Protein AF-0000000080270874 (afdb_homodimer)

Solvent-accessible surface area (backbone atoms only — not comparable to full-atom values): 20836 Å² total; per-residue (Å²): 108,67,65,56,52,33,55,52,47,51,53,42,29,37,74,48,31,90,72,55,48,65,65,56,50,17,60,76,68,73,52,51,58,67,61,55,49,72,77,32,90,46,71,65,50,49,53,52,51,31,54,49,48,54,52,49,52,51,53,49,53,49,47,53,49,72,67,40,82,88,51,52,72,68,54,33,52,53,51,54,59,63,65,62,76,72,88,61,48,56,43,42,44,34,65,38,36,67,53,35,52,72,76,31,52,70,59,38,49,52,52,52,52,44,56,75,50,69,51,53,67,58,50,51,51,50,51,52,32,31,76,70,66,75,30,66,86,67,54,64,69,51,49,50,45,33,52,42,40,35,50,54,47,58,53,30,40,73,51,37,72,70,66,78,50,52,45,63,60,48,50,46,42,48,36,48,50,52,47,47,27,45,49,81,72,76,80,122,109,67,65,57,52,32,55,52,47,51,54,42,28,37,74,47,31,90,71,55,49,66,64,56,51,17,60,76,68,71,53,50,55,66,62,54,49,73,78,33,93,45,72,66,50,50,53,50,51,32,52,49,49,54,52,48,52,52,52,50,54,49,49,52,49,70,66,40,82,88,51,52,72,67,54,33,52,53,50,55,59,64,64,63,76,73,88,60,49,57,43,42,45,34,66,37,35,65,54,36,51,72,76,30,52,72,59,38,50,52,52,52,52,45,56,76,49,68,52,53,68,58,50,51,52,48,51,51,31,31,74,71,66,75,29,65,87,68,54,64,69,50,50,49,46,33,53,41,41,35,50,55,47,60,55,31,40,72,50,36,72,69,66,79,50,52,44,63,60,49,52,46,42,49,37,48,50,52,46,47,27,44,49,80,72,74,80,122

InterPro domains:
  IPR001647 DNA-binding HTH domain, TetR-type [PF00440] (9-48)
  IPR001647 DNA-binding HTH domain, TetR-type [PR00455] (5-18)
  IPR001647 DNA-binding HTH domain, TetR-type [PR00455] (25-48)
  IPR001647 DNA-binding HTH domain, TetR-type [PS50977] (1-58)
  IPR009057 Homedomain-like superfamily [SSF46689] (5-65)
  IPR036271 Tetracyclin repressor-like, C-terminal domain superfamily [SSF48498] (77-184)

Structure (mmCIF, N/CA/C/O backbone):
data_AF-0000000080270874-model_v1
#
loop_
_entity.id
_entity.type
_entity.pdbx_description
1 polymer 'HTH tetR-type domain-containing protein'
#
loop_
_atom_site.group_PDB
_atom_site.id
_atom_site.type_symbol
_atom_site.label_atom_id
_atom_site.label_alt_id
_atom_site.label_comp_id
_atom_site.label_asym_id
_atom_site.label_entity_id
_atom_site.label_seq_id
_atom_site.pdbx_PDB_ins_code
_atom_site.Cartn_x
_atom_site.Cartn_y
_atom_site.Cartn_z
_atom_site.occupancy
_atom_site.B_iso_or_equiv
_atom_site.auth_seq_id
_atom_site.auth_comp_id
_atom_site.auth_asym_id
_atom_site.auth_atom_id
_atom_site.pdbx_PDB_model_num
ATOM 1 N N . MET A 1 1 ? 0.592 36.156 15.758 1 81.44 1 MET A N 1
ATOM 2 C CA . MET A 1 1 ? 1.738 36.438 14.891 1 81.44 1 MET A CA 1
ATOM 3 C C . MET A 1 1 ? 2.426 35.125 14.484 1 81.44 1 MET A C 1
ATOM 5 O O . MET A 1 1 ? 2.609 34.875 13.289 1 81.44 1 MET A O 1
ATOM 9 N N . GLU A 1 2 ? 2.6 34.156 15.367 1 90.38 2 GLU A N 1
ATOM 10 C CA . GLU A 1 2 ? 3.342 32.938 15.047 1 90.38 2 GLU A CA 1
ATOM 11 C C . GLU A 1 2 ? 2.604 32.094 14.008 1 90.38 2 GLU A C 1
ATOM 13 O O . GLU A 1 2 ? 3.209 31.609 13.047 1 90.38 2 GLU A O 1
ATOM 18 N N . LYS A 1 3 ? 1.351 32.031 14.195 1 92.19 3 LYS A N 1
ATOM 19 C CA . LYS A 1 3 ? 0.57 31.234 13.25 1 92.19 3 LYS A CA 1
ATOM 20 C C . LYS A 1 3 ? 0.624 31.844 11.852 1 92.19 3 LYS A C 1
ATOM 22 O O . LYS A 1 3 ? 0.713 31.125 10.859 1 92.19 3 LYS A O 1
ATOM 27 N N . ASP A 1 4 ? 0.594 33.125 11.852 1 93.38 4 ASP A N 1
ATOM 28 C CA . ASP A 1 4 ? 0.704 33.812 10.562 1 93.38 4 ASP A CA 1
ATOM 29 C C . ASP A 1 4 ? 2.055 33.531 9.906 1 93.38 4 ASP A C 1
ATOM 31 O O . ASP A 1 4 ? 2.137 33.375 8.688 1 93.38 4 ASP A O 1
ATOM 35 N N . ILE A 1 5 ? 3.084 33.562 10.742 1 95.31 5 ILE A N 1
ATOM 36 C CA . ILE A 1 5 ? 4.422 33.25 10.242 1 95.31 5 ILE A CA 1
ATOM 37 C C . ILE A 1 5 ? 4.461 31.844 9.664 1 95.31 5 ILE A C 1
ATOM 39 O O . ILE A 1 5 ? 5 31.641 8.57 1 95.31 5 ILE A O 1
ATOM 43 N N . TYR A 1 6 ? 3.82 30.922 10.352 1 92.69 6 TYR A N 1
ATOM 44 C CA . TYR A 1 6 ? 3.789 29.547 9.875 1 92.69 6 TYR A CA 1
ATOM 45 C C . TYR A 1 6 ? 3.062 29.438 8.539 1 92.69 6 TYR A C 1
ATOM 47 O O . TYR A 1 6 ? 3.557 28.812 7.602 1 92.69 6 TYR A O 1
ATOM 55 N N . LEU A 1 7 ? 1.942 30.109 8.414 1 91.25 7 LEU A N 1
ATOM 56 C CA . LEU A 1 7 ? 1.119 30.016 7.211 1 91.25 7 LEU A CA 1
ATOM 57 C C . LEU A 1 7 ? 1.83 30.641 6.012 1 91.25 7 LEU A C 1
ATOM 59 O O . LEU A 1 7 ? 1.8 30.078 4.91 1 91.25 7 LEU A O 1
ATOM 63 N N . LYS A 1 8 ? 2.471 31.719 6.258 1 93.5 8 LYS A N 1
ATOM 64 C CA . LYS A 1 8 ? 3.203 32.375 5.172 1 93.5 8 LYS A CA 1
ATOM 65 C C . LYS A 1 8 ? 4.457 31.578 4.812 1 93.5 8 LYS A C 1
ATOM 67 O O . LYS A 1 8 ? 4.863 31.531 3.646 1 93.5 8 LYS A O 1
ATOM 72 N N . THR A 1 9 ? 5.098 30.984 5.828 1 92 9 THR A N 1
ATOM 73 C CA . THR A 1 9 ? 6.242 30.125 5.57 1 92 9 THR A CA 1
ATOM 74 C C . THR A 1 9 ? 5.836 28.938 4.684 1 92 9 THR A C 1
ATOM 76 O O . THR A 1 9 ? 6.539 28.609 3.729 1 92 9 THR A O 1
ATOM 79 N N . LEU A 1 10 ? 4.699 28.344 5 1 88.69 10 LEU A N 1
ATOM 80 C CA . LEU A 1 10 ? 4.195 27.234 4.195 1 88.69 10 LEU A CA 1
ATOM 81 C C . LEU A 1 10 ? 3.973 27.672 2.75 1 88.69 10 LEU A C 1
ATOM 83 O O . LEU A 1 10 ? 4.324 26.938 1.819 1 88.69 10 LEU A O 1
ATOM 87 N N . LYS A 1 11 ? 3.4 28.797 2.574 1 89 11 LYS A N 1
ATOM 88 C CA . LYS A 1 11 ? 3.15 29.344 1.241 1 89 11 LYS A CA 1
ATOM 89 C C . LYS A 1 11 ? 4.453 29.516 0.466 1 89 11 LYS A C 1
ATOM 91 O O . LYS A 1 11 ? 4.547 29.109 -0.697 1 89 11 LYS A O 1
ATOM 96 N N . LEU A 1 12 ? 5.441 30.094 1.111 1 90.25 12 LEU A N 1
ATOM 97 C CA . LEU A 1 12 ? 6.73 30.328 0.469 1 90.25 12 LEU A CA 1
ATOM 98 C C . LEU A 1 12 ? 7.445 29.016 0.181 1 90.25 12 LEU A C 1
ATOM 100 O O . LEU A 1 12 ? 8.039 28.844 -0.887 1 90.25 12 LEU A O 1
ATOM 104 N N . PHE A 1 13 ? 7.336 28.141 1.135 1 87.31 13 PHE A N 1
ATOM 105 C CA . PHE A 1 13 ? 7.969 26.844 0.954 1 87.31 13 PHE A CA 1
ATOM 106 C C . PHE A 1 13 ? 7.328 26.078 -0.204 1 87.31 13 PHE A C 1
ATOM 108 O O . PHE A 1 13 ? 8.023 25.422 -0.975 1 87.31 13 PHE A O 1
ATOM 115 N N . ALA A 1 14 ? 6.074 26.188 -0.322 1 83.25 14 ALA A N 1
ATOM 116 C CA . ALA A 1 14 ? 5.355 25.547 -1.422 1 83.25 14 ALA A CA 1
ATOM 117 C C . ALA A 1 14 ? 5.805 26.109 -2.77 1 83.25 14 ALA A C 1
ATOM 119 O O . ALA A 1 14 ? 5.891 25.375 -3.756 1 83.25 14 ALA A O 1
ATOM 120 N N . SER A 1 15 ? 6.148 27.328 -2.771 1 85.56 15 SER A N 1
ATOM 121 C CA . SER A 1 15 ? 6.469 28 -4.027 1 85.56 15 SER A CA 1
ATOM 122 C C . SER A 1 15 ? 7.957 27.906 -4.344 1 85.56 15 SER A C 1
ATOM 124 O O . SER A 1 15 ? 8.344 27.703 -5.496 1 85.56 15 SER A O 1
ATOM 126 N N . LYS A 1 16 ? 8.773 28 -3.229 1 86.56 16 LYS A N 1
ATOM 127 C CA . LYS A 1 16 ? 10.203 28.172 -3.484 1 86.56 16 LYS A CA 1
ATOM 128 C C . LYS A 1 16 ? 11.016 27.062 -2.814 1 86.56 16 LYS A C 1
ATOM 130 O O . LYS A 1 16 ? 12.234 27.016 -2.969 1 86.56 16 LYS A O 1
ATOM 135 N N . GLY A 1 17 ? 10.367 26.25 -2.121 1 82.81 17 GLY A N 1
ATOM 136 C CA . GLY A 1 17 ? 11.125 25.297 -1.324 1 82.81 17 GLY A CA 1
ATOM 137 C C . GLY A 1 17 ? 11.984 25.953 -0.26 1 82.81 17 GLY A C 1
ATOM 138 O O . GLY A 1 17 ? 11.57 26.953 0.345 1 82.81 17 GLY A O 1
ATOM 139 N N . SER A 1 18 ? 13.164 25.328 0.015 1 83.25 18 SER A N 1
ATOM 140 C CA . SER A 1 18 ? 14.047 25.844 1.055 1 83.25 18 SER A CA 1
ATOM 141 C C . SER A 1 18 ? 14.82 27.078 0.564 1 83.25 18 SER A C 1
ATOM 143 O O . SER A 1 18 ? 15.562 27.688 1.332 1 83.25 18 SER A O 1
ATOM 145 N N . ARG A 1 19 ? 14.617 27.531 -0.647 1 87.88 19 ARG A N 1
ATOM 146 C CA . ARG A 1 19 ? 15.375 28.625 -1.223 1 87.88 19 ARG A CA 1
ATOM 147 C C . ARG A 1 19 ? 14.742 29.969 -0.88 1 87.88 19 ARG A C 1
ATOM 149 O O . ARG A 1 19 ? 15.336 31.031 -1.124 1 87.88 19 ARG A O 1
ATOM 156 N N . PHE A 1 20 ? 13.531 29.891 -0.343 1 91.75 20 PHE A N 1
ATOM 157 C CA . PHE A 1 20 ? 12.977 31.188 0.039 1 91.75 20 PHE A CA 1
ATOM 158 C C . PHE A 1 20 ? 13.867 31.875 1.063 1 91.75 20 PHE A C 1
ATOM 160 O O . PHE A 1 20 ? 14.586 31.219 1.811 1 91.75 20 PHE A O 1
ATOM 167 N N . THR A 1 21 ? 13.82 33.281 1.126 1 93.88 21 THR A N 1
ATOM 168 C CA . THR A 1 21 ? 14.625 34.062 2.072 1 93.88 21 TH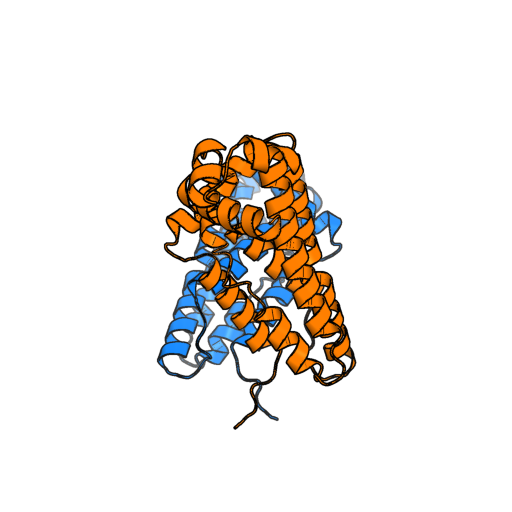R A CA 1
ATOM 169 C C . THR A 1 21 ? 13.75 34.656 3.164 1 93.88 21 THR A C 1
ATOM 171 O O . THR A 1 21 ? 12.531 34.719 3.016 1 93.88 21 THR A O 1
ATOM 174 N N . THR A 1 22 ? 14.406 34.969 4.242 1 95.38 22 THR A N 1
ATOM 175 C CA . THR A 1 22 ? 13.664 35.656 5.309 1 95.38 22 THR A CA 1
ATOM 176 C C . THR A 1 22 ? 13.18 37.031 4.859 1 95.38 22 THR A C 1
ATOM 178 O O . THR A 1 22 ? 12.188 37.531 5.383 1 95.38 22 THR A O 1
ATOM 181 N N . GLU A 1 23 ? 13.836 37.562 3.811 1 96.19 23 GLU A N 1
ATOM 182 C CA . GLU A 1 23 ? 13.328 38.781 3.195 1 96.19 23 GLU A CA 1
ATOM 183 C C . GLU A 1 23 ? 11.992 38.531 2.498 1 96.19 23 GLU A C 1
ATOM 185 O O . GLU A 1 23 ? 11.07 39.344 2.592 1 96.19 23 GLU A O 1
ATOM 190 N N . ASP A 1 24 ? 11.891 37.5 1.796 1 96.81 24 ASP A N 1
ATOM 191 C CA . ASP A 1 24 ? 10.633 37.062 1.182 1 96.81 24 ASP A CA 1
ATOM 192 C C . ASP A 1 24 ? 9.523 36.969 2.225 1 96.81 24 ASP A C 1
ATOM 194 O O . ASP A 1 24 ? 8.406 37.438 2.008 1 96.81 24 ASP A O 1
ATOM 198 N N . LEU A 1 25 ? 9.883 36.344 3.328 1 96.88 25 LEU A N 1
ATOM 199 C CA . LEU A 1 25 ? 8.922 36.094 4.402 1 96.88 25 LEU A CA 1
ATOM 200 C C . LEU A 1 25 ? 8.469 37.406 5.023 1 96.88 25 LEU A C 1
ATOM 202 O O . LEU A 1 25 ? 7.277 37.625 5.25 1 96.88 25 LEU A O 1
ATOM 206 N N . ALA A 1 26 ? 9.414 38.312 5.262 1 97.06 26 ALA A N 1
ATOM 207 C CA . ALA A 1 26 ? 9.102 39.625 5.809 1 97.06 26 ALA A CA 1
ATOM 208 C C . ALA A 1 26 ? 8.156 40.375 4.887 1 97.06 26 ALA A C 1
ATOM 210 O O . ALA A 1 26 ? 7.176 40.969 5.344 1 97.06 26 ALA A O 1
ATOM 211 N N . ARG A 1 27 ? 8.422 40.281 3.637 1 96.88 27 ARG A N 1
ATOM 212 C CA . ARG A 1 27 ? 7.598 40.969 2.639 1 96.88 27 ARG A CA 1
ATOM 213 C C . ARG A 1 27 ? 6.18 40.406 2.627 1 96.88 27 ARG A C 1
ATOM 215 O O . ARG A 1 27 ? 5.207 41.156 2.623 1 96.88 27 ARG A O 1
ATOM 222 N N . GLU A 1 28 ? 6.078 39.125 2.676 1 95.12 28 GLU A N 1
ATOM 223 C CA . GLU A 1 28 ? 4.777 38.469 2.658 1 95.12 28 GLU A CA 1
ATOM 224 C C . GLU A 1 28 ? 3.967 38.812 3.902 1 95.12 28 GLU A C 1
ATOM 226 O O . GLU A 1 28 ? 2.74 38.906 3.842 1 95.12 28 GLU A O 1
ATOM 231 N N . LEU A 1 29 ? 4.695 38.969 4.977 1 96.12 29 LEU A N 1
ATOM 232 C CA . LEU A 1 29 ? 4.055 39.219 6.262 1 96.12 29 LEU A CA 1
ATOM 233 C C . LEU A 1 29 ? 3.807 40.719 6.469 1 96.12 29 LEU A C 1
ATOM 235 O O . LEU A 1 29 ? 3.029 41.094 7.344 1 96.12 29 LEU A O 1
ATOM 239 N N . GLY A 1 30 ? 4.457 41.562 5.688 1 95.75 30 GLY A N 1
ATOM 240 C CA . GLY A 1 30 ? 4.383 43 5.898 1 95.75 30 GLY A CA 1
ATOM 241 C C . GLY A 1 30 ? 5.035 43.438 7.191 1 95.75 30 GLY A C 1
ATOM 242 O O . GLY A 1 30 ? 4.477 44.25 7.93 1 95.75 30 GLY A O 1
ATOM 243 N N . THR A 1 31 ? 6.125 42.844 7.496 1 96.44 31 THR A N 1
ATOM 244 C CA . THR A 1 31 ? 6.863 43.156 8.711 1 96.44 31 THR A CA 1
ATOM 245 C C . THR A 1 31 ? 8.367 43.188 8.438 1 96.44 31 THR A C 1
ATOM 247 O O . THR A 1 31 ? 8.797 43.094 7.285 1 96.44 31 THR A O 1
ATOM 250 N N . SER A 1 32 ? 9.188 43.469 9.422 1 94.75 32 SER A N 1
ATOM 251 C CA . SER A 1 32 ? 10.641 43.5 9.273 1 94.75 32 SER A CA 1
ATOM 252 C C . SER A 1 32 ? 11.25 42.156 9.617 1 94.75 32 SER A C 1
ATOM 254 O O . SER A 1 32 ? 10.664 41.375 10.367 1 94.75 32 SER A O 1
ATOM 256 N N . LYS A 1 33 ? 12.422 41.969 9.086 1 95 33 LYS A N 1
ATOM 257 C CA . LYS A 1 33 ? 13.188 40.781 9.453 1 95 33 LYS A CA 1
ATOM 258 C C . LYS A 1 33 ? 13.469 40.75 10.953 1 95 33 LYS A C 1
ATOM 260 O O . LYS A 1 33 ? 13.461 39.656 11.57 1 95 33 LYS A O 1
ATOM 265 N N . ARG A 1 34 ? 13.664 41.875 11.461 1 95.44 34 ARG A N 1
ATOM 266 C CA . ARG A 1 34 ? 13.93 41.969 12.891 1 95.44 34 ARG A CA 1
ATOM 267 C C . ARG A 1 34 ? 12.758 41.438 13.711 1 95.44 34 ARG A C 1
ATOM 269 O O . ARG A 1 34 ? 12.953 40.75 14.703 1 95.44 34 ARG A O 1
ATOM 276 N N . THR A 1 35 ? 11.625 41.75 13.297 1 95 35 THR A N 1
ATOM 277 C CA . THR A 1 35 ? 10.422 41.281 13.969 1 95 35 THR A CA 1
ATOM 278 C C . THR A 1 35 ? 10.32 39.75 13.891 1 95 35 THR A C 1
ATOM 280 O O . THR A 1 35 ? 10.023 39.094 14.891 1 95 35 THR A O 1
ATOM 283 N N . ILE A 1 36 ? 10.656 39.188 12.766 1 95.88 36 ILE A N 1
ATOM 284 C CA . ILE A 1 36 ? 10.594 37.75 12.57 1 95.88 36 ILE A CA 1
ATOM 285 C C . ILE A 1 36 ? 11.602 37.031 13.484 1 95.88 36 ILE A C 1
ATOM 287 O O . ILE A 1 36 ? 11.273 36.062 14.141 1 95.88 36 ILE A O 1
ATOM 291 N N . TYR A 1 37 ? 12.719 37.656 13.633 1 94.62 37 TYR A N 1
ATOM 292 C CA . TYR A 1 37 ? 13.805 37.031 14.383 1 94.62 37 TYR A CA 1
ATOM 293 C C . TYR A 1 37 ? 13.641 37.281 15.875 1 94.62 37 TYR A C 1
ATOM 295 O O . TYR A 1 37 ? 14.422 36.781 16.688 1 94.62 37 TYR A O 1
ATOM 303 N N . SER A 1 38 ? 12.664 38.094 16.234 1 95.75 38 SER A N 1
ATOM 304 C CA . SER A 1 38 ? 12.305 38.156 17.641 1 95.75 38 SER A CA 1
ATOM 305 C C . SER A 1 38 ? 11.602 36.875 18.094 1 95.75 38 SER A C 1
ATOM 307 O O . SER A 1 38 ? 11.578 36.562 19.297 1 95.75 38 SER A O 1
ATOM 309 N N . TYR A 1 39 ? 11.125 36.156 17.172 1 95.19 39 TYR A N 1
ATOM 310 C CA . TYR A 1 39 ? 10.398 34.906 17.469 1 95.19 39 TYR A CA 1
ATOM 311 C C . TYR A 1 39 ? 11.258 33.688 17.203 1 95.19 39 TYR A C 1
ATOM 313 O O . TYR A 1 39 ? 11.078 32.656 17.828 1 95.19 39 TYR A O 1
ATOM 321 N N . PHE A 1 40 ? 12.172 33.875 16.219 1 96.06 40 PHE A N 1
ATOM 322 C CA . PHE A 1 40 ? 12.992 32.75 15.789 1 96.06 40 PHE A CA 1
ATOM 323 C C . PHE A 1 40 ? 14.461 33.156 15.672 1 96.06 40 PHE A C 1
ATOM 325 O O . PHE A 1 40 ? 14.766 34.312 15.383 1 96.06 40 PHE A O 1
ATOM 332 N N . SER A 1 41 ? 15.297 32.188 15.766 1 94.81 41 SER A N 1
ATOM 333 C CA . SER A 1 41 ? 16.719 32.469 15.727 1 94.81 41 SER A CA 1
ATOM 334 C C . SER A 1 41 ? 17.281 32.312 14.32 1 94.81 41 SER A C 1
ATOM 336 O O . SER A 1 41 ? 18.219 33 13.93 1 94.81 41 SER A O 1
ATOM 338 N N . THR A 1 42 ? 16.734 31.359 13.625 1 93.25 42 THR A N 1
ATOM 339 C CA . THR A 1 42 ? 17.25 31.062 12.297 1 93.25 42 THR A CA 1
ATOM 340 C C . THR A 1 42 ? 16.094 30.703 11.344 1 93.25 42 THR A C 1
ATOM 342 O O . THR A 1 42 ? 14.992 30.406 11.789 1 93.25 42 THR A O 1
ATOM 345 N N . LYS A 1 43 ? 16.375 30.734 10.07 1 90.81 43 LYS A N 1
ATOM 346 C CA . LYS A 1 43 ? 15.398 30.297 9.062 1 90.81 43 LYS A CA 1
ATOM 347 C C . LYS A 1 43 ? 15.039 28.828 9.258 1 90.81 43 LYS A C 1
ATOM 349 O O . LYS A 1 43 ? 13.867 28.438 9.133 1 90.81 43 LYS A O 1
ATOM 354 N N . ASP A 1 44 ? 16 28.031 9.625 1 88 44 ASP A N 1
ATOM 355 C CA . ASP A 1 44 ? 15.773 26.609 9.844 1 88 44 ASP A CA 1
ATOM 356 C C . ASP A 1 44 ? 14.789 26.375 10.984 1 88 44 ASP A C 1
ATOM 358 O O . ASP A 1 44 ? 13.922 25.5 10.906 1 88 44 ASP A O 1
ATOM 362 N N . GLU A 1 45 ? 14.906 27.172 11.914 1 91.81 45 GLU A N 1
ATOM 363 C CA . GLU A 1 45 ? 13.961 27.062 13.023 1 91.81 45 GLU A CA 1
ATOM 364 C C . GLU A 1 45 ? 12.547 27.406 12.57 1 91.81 45 GLU A C 1
ATOM 366 O O . GLU A 1 45 ? 11.586 26.75 13.008 1 91.81 45 GLU A O 1
ATOM 371 N N . ILE A 1 46 ? 12.422 28.375 11.719 1 93.25 46 ILE A N 1
ATOM 372 C CA . ILE A 1 46 ? 11.117 28.75 11.188 1 93.25 46 ILE A CA 1
ATOM 373 C C . ILE A 1 46 ? 10.5 27.562 10.445 1 93.25 46 ILE A C 1
ATOM 375 O O . ILE A 1 46 ? 9.344 27.219 10.672 1 93.25 46 ILE A O 1
ATOM 379 N N . ILE A 1 47 ? 11.297 26.906 9.656 1 88.25 47 ILE A N 1
ATOM 380 C CA . ILE A 1 47 ? 10.844 25.781 8.844 1 88.25 47 ILE A CA 1
ATOM 381 C C . ILE A 1 47 ? 10.453 24.609 9.75 1 88.25 47 ILE A C 1
ATOM 383 O O . ILE A 1 47 ? 9.375 24.031 9.602 1 88.25 47 ILE A O 1
ATOM 387 N N . GLU A 1 48 ? 11.289 24.344 10.688 1 87.5 48 GLU A N 1
ATOM 388 C CA . GLU A 1 48 ? 11.039 23.234 11.617 1 87.5 48 GLU A CA 1
ATOM 389 C C . GLU A 1 48 ? 9.75 23.453 12.406 1 87.5 48 GLU A C 1
ATOM 391 O O . GLU A 1 48 ? 8.906 22.562 12.492 1 87.5 48 GLU A O 1
ATOM 396 N N . LYS A 1 49 ? 9.617 24.641 12.914 1 91.12 49 LYS A N 1
ATOM 397 C CA . LYS A 1 49 ? 8.445 24.938 13.727 1 91.12 49 LYS A CA 1
ATOM 398 C C . LYS A 1 49 ? 7.18 24.984 12.875 1 91.12 49 LYS A C 1
ATOM 400 O O . LYS A 1 49 ? 6.094 24.625 13.352 1 91.12 49 LYS A O 1
ATOM 405 N N . THR A 1 50 ? 7.359 25.422 11.68 1 89.5 50 THR A N 1
ATOM 406 C CA . THR A 1 50 ? 6.23 25.422 10.758 1 89.5 50 THR A CA 1
ATOM 407 C C . THR A 1 50 ? 5.746 24 10.492 1 89.5 50 THR A C 1
ATOM 409 O O . THR A 1 50 ? 4.547 23.719 10.562 1 89.5 50 THR A O 1
ATOM 412 N N . ILE A 1 51 ? 6.609 23.078 10.258 1 83.75 51 ILE A N 1
ATOM 413 C CA . ILE A 1 51 ? 6.262 21.688 10 1 83.75 51 ILE A CA 1
ATOM 414 C C . ILE A 1 51 ? 5.645 21.062 11.25 1 83.75 51 ILE A C 1
ATOM 416 O O . ILE A 1 51 ? 4.652 20.344 11.164 1 83.75 51 ILE A O 1
ATOM 420 N N . GLU A 1 52 ? 6.219 21.359 12.344 1 86 52 GLU A N 1
ATOM 421 C CA . GLU A 1 52 ? 5.664 20.875 13.602 1 86 52 GLU A CA 1
ATOM 422 C C . GLU A 1 52 ? 4.242 21.375 13.812 1 86 52 GLU A C 1
ATOM 424 O O . GLU A 1 52 ? 3.385 20.656 14.32 1 86 52 GLU A O 1
ATOM 429 N N . PHE A 1 53 ? 4.086 22.641 13.484 1 87.75 53 PHE A N 1
ATOM 430 C CA . PHE A 1 53 ? 2.762 23.234 13.586 1 87.75 53 PHE A CA 1
ATOM 431 C C . PHE A 1 53 ? 1.745 22.453 12.758 1 87.75 53 PHE A C 1
ATOM 433 O O . PHE A 1 53 ? 0.645 22.172 13.234 1 87.75 53 PHE A O 1
ATOM 440 N N . VAL A 1 54 ? 2.1 22.062 11.57 1 84.81 54 VAL A N 1
ATOM 441 C CA . VAL A 1 54 ? 1.211 21.328 10.68 1 84.81 54 VAL A CA 1
ATOM 442 C C . VAL A 1 54 ? 0.87 19.969 11.305 1 84.81 54 VAL A C 1
ATOM 444 O O . VAL A 1 54 ? -0.3 19.578 11.359 1 84.81 54 VAL A O 1
ATOM 447 N N . PHE A 1 55 ? 1.812 19.281 11.82 1 83.81 55 PHE A N 1
ATOM 448 C CA . PHE A 1 55 ? 1.598 17.984 12.453 1 83.81 55 PHE A CA 1
ATOM 449 C C . PHE A 1 55 ? 0.687 18.125 13.664 1 83.81 55 PHE A C 1
ATOM 451 O O . PHE A 1 55 ? -0.226 17.312 13.859 1 83.81 55 PHE A O 1
ATOM 458 N N . ASN A 1 56 ? 1.008 19.125 14.414 1 86.69 56 ASN A N 1
ATOM 459 C CA . ASN A 1 56 ? 0.224 19.312 15.633 1 86.69 56 ASN A CA 1
ATOM 460 C C . ASN A 1 56 ? -1.236 19.625 15.312 1 86.69 56 ASN A C 1
ATOM 462 O O . ASN A 1 56 ? -2.139 19.172 16.016 1 86.69 56 ASN A O 1
ATOM 466 N N . GLU A 1 57 ? -1.443 20.391 14.297 1 86.94 57 GLU A N 1
ATOM 467 C CA . GLU A 1 57 ? -2.811 20.672 13.867 1 86.94 57 GLU A CA 1
ATOM 468 C C . GLU A 1 57 ? -3.535 19.391 13.461 1 86.94 57 GLU A C 1
ATOM 470 O O . GLU A 1 57 ? -4.707 19.203 13.789 1 86.94 57 GLU A O 1
ATOM 475 N N . MET A 1 58 ? -2.842 18.516 12.789 1 86.25 58 MET A N 1
ATOM 476 C CA . MET A 1 58 ? -3.43 17.25 12.336 1 86.25 58 MET A CA 1
ATOM 477 C C . MET A 1 58 ? -3.717 16.328 13.523 1 86.25 58 MET A C 1
ATOM 479 O O . MET A 1 58 ? -4.785 15.727 13.602 1 86.25 58 MET A O 1
ATOM 483 N N . ILE A 1 59 ? -2.791 16.281 14.422 1 87.25 59 ILE A N 1
ATOM 484 C CA . ILE A 1 59 ? -2.938 15.453 15.609 1 87.25 59 ILE A CA 1
ATOM 485 C C . ILE A 1 59 ? -4.121 15.938 16.438 1 87.25 59 ILE A C 1
ATOM 487 O O . ILE A 1 59 ? -4.938 15.133 16.906 1 87.25 59 ILE A O 1
ATOM 491 N N . THR A 1 60 ? -4.16 17.234 16.562 1 91.25 60 THR A N 1
ATOM 492 C CA . THR A 1 60 ? -5.234 17.828 17.359 1 91.25 60 THR A CA 1
ATOM 493 C C . THR A 1 60 ? -6.59 17.562 16.719 1 91.25 60 THR A C 1
ATOM 495 O O . THR A 1 60 ? -7.543 17.188 17.406 1 91.25 60 THR A O 1
ATOM 498 N N . SER A 1 61 ? -6.656 17.797 15.43 1 91.88 61 SER A N 1
ATOM 499 C CA . SER A 1 61 ? -7.902 17.547 14.711 1 91.88 61 SER A CA 1
ATOM 500 C C . SER A 1 61 ? -8.328 16.078 14.82 1 91.88 61 SER A C 1
ATOM 502 O O . SER A 1 61 ? -9.5 15.789 15.062 1 91.88 61 SER A O 1
ATOM 504 N N . ASP A 1 62 ? -7.398 15.133 14.68 1 91.56 62 ASP A N 1
ATOM 505 C CA . ASP A 1 62 ? -7.668 13.711 14.836 1 91.56 62 ASP A CA 1
ATOM 506 C C . ASP A 1 62 ? -8.195 13.391 16.234 1 91.56 62 ASP A C 1
ATOM 508 O O . ASP A 1 62 ? -9.172 12.648 16.375 1 91.56 62 ASP A O 1
ATOM 512 N N . ALA A 1 63 ? -7.539 14 17.219 1 93 63 ALA A N 1
ATOM 513 C CA . ALA A 1 63 ? -7.922 13.758 18.609 1 93 63 ALA A CA 1
ATOM 514 C C . ALA A 1 63 ? -9.344 14.242 18.891 1 93 63 ALA A C 1
ATOM 516 O O . ALA A 1 63 ? -10.086 13.609 19.625 1 93 63 ALA A O 1
ATOM 517 N N . GLU A 1 64 ? -9.703 15.336 18.297 1 95.62 64 GLU A N 1
ATOM 518 C CA . GLU A 1 64 ? -11.047 15.875 18.453 1 95.62 64 GLU A CA 1
ATOM 519 C C . GLU A 1 64 ? -12.102 14.93 17.891 1 95.62 64 GLU A C 1
ATOM 521 O O . GLU A 1 64 ? -13.148 14.719 18.5 1 95.62 64 GLU A O 1
ATOM 526 N N . ILE A 1 65 ? -11.82 14.352 16.75 1 95.94 65 ILE A N 1
ATOM 527 C CA . ILE A 1 65 ? -12.734 13.406 16.125 1 95.94 65 ILE A CA 1
ATOM 528 C C . ILE A 1 65 ? -12.867 12.164 17 1 95.94 65 ILE A C 1
ATOM 530 O O . ILE A 1 65 ? -13.984 11.734 17.297 1 95.94 65 ILE A O 1
ATOM 534 N N . LEU A 1 66 ? -11.789 11.633 17.453 1 94.81 66 LEU A N 1
ATOM 535 C CA . LEU A 1 66 ? -11.758 10.375 18.203 1 94.81 66 LEU A CA 1
ATOM 536 C C . LEU A 1 66 ? -12.359 10.547 19.594 1 94.81 66 LEU A C 1
ATOM 538 O O . LEU A 1 66 ? -12.938 9.609 20.141 1 94.81 66 LEU A O 1
ATOM 542 N N . GLY A 1 67 ? -12.227 11.742 20.172 1 94.88 67 GLY A N 1
ATOM 543 C CA . GLY A 1 67 ? -12.703 12.008 21.516 1 94.88 67 GLY A CA 1
ATOM 544 C C . GLY A 1 67 ? -14.156 12.453 21.562 1 94.88 67 GLY A C 1
ATOM 545 O O . GLY A 1 67 ? -14.719 12.648 22.641 1 94.88 67 GLY A O 1
ATOM 546 N N . ASN A 1 68 ? -14.797 12.648 20.375 1 96.62 68 ASN A N 1
ATOM 547 C CA . ASN A 1 68 ? -16.188 13.094 20.328 1 96.62 68 ASN A CA 1
ATOM 548 C C . ASN A 1 68 ? -17.156 11.961 20.641 1 96.62 68 ASN A C 1
ATOM 550 O O . ASN A 1 68 ? -17.406 11.102 19.797 1 96.62 68 ASN A O 1
ATOM 554 N N . ASN A 1 69 ? -17.781 11.945 21.766 1 95.25 69 ASN A N 1
ATOM 555 C CA . ASN A 1 69 ? -18.641 10.859 22.25 1 95.25 69 ASN A CA 1
ATOM 556 C C . ASN A 1 69 ? -20.016 10.906 21.594 1 95.25 69 ASN A C 1
ATOM 558 O O . ASN A 1 69 ? -20.812 9.984 21.75 1 95.25 69 ASN A O 1
ATOM 562 N N . GLU A 1 70 ? -20.297 11.898 20.797 1 97.44 70 GLU A N 1
ATOM 563 C CA . GLU A 1 70 ? -21.562 12 20.094 1 97.44 70 GLU A CA 1
ATOM 564 C C . GLU A 1 70 ? -21.531 11.25 18.766 1 97.44 70 GLU A C 1
ATOM 566 O O . GLU A 1 70 ? -22.562 11.016 18.141 1 97.44 70 GLU A O 1
ATOM 571 N N . LEU A 1 71 ? -20.391 10.852 18.375 1 96.56 71 LEU A N 1
ATOM 572 C CA . LEU A 1 71 ? -20.219 10.156 17.109 1 96.56 71 LEU A CA 1
ATOM 573 C C . LEU A 1 71 ? -20.203 8.641 17.328 1 96.56 71 LEU A C 1
ATOM 575 O O . LEU A 1 71 ? -19.641 8.156 18.297 1 96.56 71 LEU A O 1
ATOM 579 N N . THR A 1 72 ? -20.859 7.949 16.406 1 94.38 72 THR A N 1
ATOM 580 C CA . THR A 1 72 ? -20.719 6.496 16.359 1 94.38 72 THR A CA 1
ATOM 581 C C . THR A 1 72 ? -19.312 6.098 15.922 1 94.38 72 THR A C 1
ATOM 583 O O . THR A 1 72 ? -18.562 6.926 15.414 1 94.38 72 THR A O 1
ATOM 586 N N . LEU A 1 73 ? -18.984 4.883 16.172 1 93.56 73 LEU A N 1
ATOM 587 C CA . LEU A 1 73 ? -17.703 4.352 15.75 1 93.56 73 LEU A CA 1
ATOM 588 C C . LEU A 1 73 ? -17.5 4.539 14.242 1 93.56 73 LEU A C 1
ATOM 590 O O . LEU A 1 73 ? -16.438 5.004 13.812 1 93.56 73 LEU A O 1
ATOM 594 N N . GLN A 1 74 ? -18.5 4.23 13.477 1 91.62 74 GLN A N 1
ATOM 595 C CA . GLN A 1 74 ? -18.422 4.348 12.023 1 91.62 74 GLN A CA 1
ATOM 596 C C . GLN A 1 74 ? -18.234 5.801 11.594 1 91.62 74 GLN A C 1
ATOM 598 O O . GLN A 1 74 ? -17.453 6.094 10.688 1 91.62 74 GLN A O 1
ATOM 603 N N . GLU A 1 75 ? -18.938 6.719 12.266 1 94.19 75 GLU A N 1
ATOM 604 C CA . GLU A 1 75 ? -18.797 8.141 11.969 1 94.19 75 GLU A CA 1
ATOM 605 C C . GLU A 1 75 ? -17.391 8.633 12.266 1 94.19 75 GLU A C 1
ATOM 607 O O . GLU A 1 75 ? -16.828 9.414 11.492 1 94.19 75 GLU A O 1
ATOM 612 N N . LYS A 1 76 ? -16.828 8.195 13.359 1 95.75 76 LYS A N 1
ATOM 613 C CA . LYS A 1 76 ? -15.461 8.57 13.711 1 95.75 76 LYS A CA 1
ATOM 614 C C . LYS A 1 76 ? -14.469 8.117 12.648 1 95.75 76 LYS A C 1
ATOM 616 O O . LYS A 1 76 ? -13.594 8.883 12.234 1 95.75 76 LYS A O 1
ATOM 621 N N . ILE A 1 77 ? -14.617 6.879 12.195 1 94.38 77 ILE A N 1
ATOM 622 C CA . ILE A 1 77 ? -13.719 6.324 11.195 1 94.38 77 ILE A CA 1
ATOM 623 C C . ILE A 1 77 ? -13.828 7.133 9.898 1 94.38 77 ILE A C 1
ATOM 625 O O . ILE A 1 77 ? -12.812 7.543 9.328 1 94.38 77 ILE A O 1
ATOM 629 N N . LYS A 1 78 ? -15.031 7.438 9.508 1 92.88 78 LYS A N 1
ATOM 630 C CA . LYS A 1 78 ? -15.266 8.203 8.289 1 92.88 78 LYS A CA 1
ATOM 631 C C . LYS A 1 78 ? -14.641 9.594 8.383 1 92.88 78 LYS A C 1
ATOM 633 O O . LYS A 1 78 ? -13.93 10.023 7.465 1 92.88 78 LYS A O 1
ATOM 638 N N . LEU A 1 79 ? -14.883 10.242 9.484 1 93.94 79 LEU A N 1
ATOM 639 C CA . LEU A 1 79 ? -14.367 11.594 9.664 1 93.94 79 LEU A CA 1
ATOM 640 C C . LEU A 1 79 ? -12.844 11.586 9.758 1 93.94 79 LEU A C 1
ATOM 642 O O . LEU A 1 79 ? -12.18 12.477 9.227 1 93.94 79 LEU A O 1
ATOM 646 N N . TYR A 1 80 ? -12.289 10.57 10.438 1 93.56 80 TYR A N 1
ATOM 647 C CA . TYR A 1 80 ? -10.844 10.453 10.57 1 93.56 80 TYR A CA 1
ATOM 648 C C . TYR A 1 80 ? -10.18 10.32 9.203 1 93.56 80 TYR A C 1
ATOM 650 O O . TYR A 1 80 ? -9.234 11.047 8.891 1 93.56 80 TYR A O 1
ATOM 658 N N . PHE A 1 81 ? -10.672 9.469 8.344 1 91.69 81 PHE A N 1
ATOM 659 C CA . PHE A 1 81 ? -10.102 9.211 7.023 1 91.69 81 PHE A CA 1
ATOM 660 C C . PHE A 1 81 ? -10.289 10.414 6.109 1 91.69 81 PHE A C 1
ATOM 662 O O . PHE A 1 81 ? -9.492 10.633 5.191 1 91.69 81 PHE A O 1
ATOM 669 N N . ASN A 1 82 ? -11.25 11.234 6.387 1 89 82 ASN A N 1
ATOM 670 C CA . ASN A 1 82 ? -11.523 12.383 5.539 1 89 82 ASN A CA 1
ATOM 671 C C . ASN A 1 82 ? -10.898 13.656 6.105 1 89 82 ASN A C 1
ATOM 673 O O . ASN A 1 82 ? -11.055 14.734 5.531 1 89 82 ASN A O 1
ATOM 677 N N . ASN A 1 83 ? -10.227 13.5 7.273 1 88.19 83 ASN A N 1
ATOM 678 C CA . ASN A 1 83 ? -9.656 14.664 7.945 1 88.19 83 ASN A CA 1
ATOM 679 C C . ASN A 1 83 ? -8.328 15.078 7.312 1 88.19 83 ASN A C 1
ATOM 681 O O . ASN A 1 83 ? -7.273 14.953 7.934 1 88.19 83 ASN A O 1
ATOM 685 N N . ILE A 1 84 ? -8.258 15.445 6.082 1 80.12 84 ILE A N 1
ATOM 686 C CA . ILE A 1 84 ? -7.09 15.93 5.352 1 80.12 84 ILE A CA 1
ATOM 687 C C . ILE A 1 84 ? -7.07 17.453 5.363 1 80.12 84 ILE A C 1
ATOM 689 O O . ILE A 1 84 ? -8.039 18.094 4.961 1 80.12 84 ILE A O 1
ATOM 693 N N . PRO A 1 85 ? -5.965 17.969 5.973 1 71.56 85 PRO A N 1
ATOM 694 C CA . PRO A 1 85 ? -5.949 19.438 6.043 1 71.56 85 PRO A CA 1
ATOM 695 C C . PRO A 1 85 ? -5.93 20.094 4.668 1 71.56 85 PRO A C 1
ATOM 697 O O . PRO A 1 85 ? -5.066 19.781 3.842 1 71.56 85 PRO A O 1
ATOM 700 N N . ASP A 1 86 ? -7.062 20.625 4.121 1 63.47 86 ASP A N 1
ATOM 701 C CA . ASP A 1 86 ? -7.141 21.344 2.852 1 63.47 86 ASP A CA 1
ATOM 702 C C . ASP A 1 86 ? -6.215 22.562 2.852 1 63.47 86 ASP A C 1
ATOM 704 O O . ASP A 1 86 ? -5.652 22.922 1.814 1 63.47 86 ASP A O 1
ATOM 708 N N . ALA A 1 87 ? -6.062 23.109 4.031 1 57.12 87 ALA A N 1
ATOM 709 C CA . ALA A 1 87 ? -5.48 24.438 4.156 1 57.12 87 ALA A CA 1
ATOM 710 C C . ALA A 1 87 ? -3.996 24.422 3.812 1 57.12 87 ALA A C 1
ATOM 712 O O . ALA A 1 87 ? -3.42 25.469 3.482 1 57.12 87 ALA A O 1
ATOM 713 N N . TYR A 1 88 ? -3.426 23.297 3.73 1 64.5 88 TYR A N 1
ATOM 714 C CA . TYR A 1 88 ? -1.971 23.406 3.711 1 64.5 88 TYR A CA 1
ATOM 715 C C . TYR A 1 88 ? -1.407 22.938 2.375 1 64.5 88 TYR A C 1
ATOM 717 O O . TYR A 1 88 ? -0.195 22.984 2.156 1 64.5 88 TYR A O 1
ATOM 725 N N . ASN A 1 89 ? -2.215 22.844 1.466 1 67.44 89 ASN A N 1
ATOM 726 C CA . ASN A 1 89 ? -1.701 22.344 0.193 1 67.44 89 ASN A CA 1
ATOM 727 C C . ASN A 1 89 ? -0.517 21.406 0.395 1 67.44 89 ASN A C 1
ATOM 729 O O . ASN A 1 89 ? 0.56 21.625 -0.161 1 67.44 89 ASN A O 1
ATOM 733 N N . LEU A 1 90 ? -0.655 20.391 1.163 1 74.06 90 LEU A N 1
ATOM 734 C CA . LEU A 1 90 ? 0.427 19.484 1.537 1 74.06 90 LEU A CA 1
ATOM 735 C C . LEU A 1 90 ? 1.19 19.016 0.304 1 74.06 90 LEU A C 1
ATOM 737 O O . LEU A 1 90 ? 2.41 18.844 0.354 1 74.06 90 LEU A O 1
ATOM 741 N N . GLY A 1 91 ? 0.453 18.922 -0.738 1 72.75 91 GLY A N 1
ATOM 742 C CA . GLY A 1 91 ? 1.085 18.5 -1.979 1 72.75 91 GLY A CA 1
ATOM 743 C C . GLY A 1 91 ? 2.217 19.422 -2.408 1 72.75 91 GLY A C 1
ATOM 744 O O . GLY A 1 91 ? 3.256 18.953 -2.879 1 72.75 91 GLY A O 1
ATOM 745 N N . SER A 1 92 ? 2.027 20.719 -2.207 1 72.44 92 SER A N 1
ATOM 746 C CA . SER A 1 92 ? 3.021 21.688 -2.631 1 72.44 92 SER A CA 1
ATOM 747 C C . SER A 1 92 ? 4.262 21.641 -1.743 1 72.44 92 SER A C 1
ATOM 749 O O . SER A 1 92 ? 5.355 22.016 -2.172 1 72.44 92 SER A O 1
ATOM 751 N N . ILE A 1 93 ? 4.02 21.234 -0.54 1 74.19 93 ILE A N 1
ATOM 752 C CA . ILE A 1 93 ? 5.137 21.094 0.387 1 74.19 93 ILE A CA 1
ATOM 753 C C . ILE A 1 93 ? 5.918 19.828 0.075 1 74.19 93 ILE A C 1
ATOM 755 O O . ILE A 1 93 ? 7.152 19.828 0.079 1 74.19 93 ILE A O 1
ATOM 759 N N . ILE A 1 94 ? 5.207 18.844 -0.313 1 76.12 94 ILE A N 1
ATOM 760 C CA . ILE A 1 94 ? 5.77 17.5 -0.51 1 76.12 94 ILE A CA 1
ATOM 761 C C . ILE A 1 94 ? 6.672 17.5 -1.743 1 76.12 94 ILE A C 1
ATOM 763 O O . ILE A 1 94 ? 7.668 16.781 -1.789 1 76.12 94 ILE A O 1
ATOM 767 N N . ILE A 1 95 ? 6.375 18.391 -2.65 1 73.44 95 ILE A N 1
ATOM 768 C CA . ILE A 1 95 ? 7.188 18.453 -3.861 1 73.44 95 ILE A CA 1
ATOM 769 C C . ILE A 1 95 ? 8.625 18.828 -3.504 1 73.44 95 ILE A C 1
ATOM 771 O O . ILE A 1 95 ? 9.555 18.531 -4.25 1 73.44 95 ILE A O 1
ATOM 775 N N . HIS A 1 96 ? 8.789 19.391 -2.334 1 77.56 96 HIS A N 1
ATOM 776 C CA . HIS A 1 96 ? 10.117 19.812 -1.907 1 77.56 96 HIS A CA 1
ATOM 777 C C . HIS A 1 96 ? 10.656 18.906 -0.805 1 77.56 96 HIS A C 1
ATOM 779 O O . HIS A 1 96 ? 11.555 19.297 -0.058 1 77.56 96 HIS A O 1
ATOM 785 N N . MET A 1 97 ? 10.125 17.734 -0.72 1 76.88 97 MET A N 1
ATOM 786 C CA . MET A 1 97 ? 10.5 16.797 0.331 1 76.88 97 MET A CA 1
ATOM 787 C C . MET A 1 97 ? 11.945 16.359 0.179 1 76.88 97 MET A C 1
ATOM 789 O O . MET A 1 97 ? 12.625 16.094 1.171 1 76.88 97 MET A O 1
ATOM 793 N N . ASP A 1 98 ? 12.32 16.234 -1.008 1 75.38 98 ASP A N 1
ATOM 794 C CA . ASP A 1 98 ? 13.727 15.906 -1.229 1 75.38 98 ASP A CA 1
ATOM 795 C C . ASP A 1 98 ? 14.641 16.906 -0.527 1 75.38 98 ASP A C 1
ATOM 797 O O . ASP A 1 98 ? 15.68 16.531 0.018 1 75.38 98 ASP A O 1
ATOM 801 N N . ASP A 1 99 ? 14.25 18.188 -0.504 1 75.88 99 ASP A N 1
ATOM 802 C CA . ASP A 1 99 ? 14.992 19.219 0.22 1 75.88 99 ASP A CA 1
ATOM 803 C C . ASP A 1 99 ? 15.008 18.922 1.72 1 75.88 99 ASP A C 1
ATOM 805 O O . ASP A 1 99 ? 16.047 19.047 2.373 1 75.88 99 ASP A O 1
ATOM 809 N N . LEU A 1 100 ? 13.875 18.516 2.133 1 78.12 100 LEU A N 1
ATOM 810 C CA . LEU A 1 100 ? 13.773 18.234 3.557 1 78.12 100 LEU A CA 1
ATOM 811 C C . LEU A 1 100 ? 14.688 17.062 3.943 1 78.12 100 LEU A C 1
ATOM 813 O O . LEU A 1 100 ? 15.375 17.125 4.965 1 78.12 100 LEU A O 1
ATOM 817 N N . GLN A 1 101 ? 14.648 16.047 3.131 1 82.06 101 GLN A N 1
ATOM 818 C CA . GLN A 1 101 ? 15.469 14.859 3.398 1 82.06 101 GLN A CA 1
ATOM 819 C C . GLN A 1 101 ? 16.953 15.203 3.381 1 82.06 101 GLN A C 1
ATOM 821 O O . GLN A 1 101 ? 17.703 14.742 4.238 1 82.06 101 GLN A O 1
ATOM 826 N N . GLN A 1 102 ? 17.375 16.031 2.541 1 84.06 102 GLN A N 1
ATOM 827 C CA . GLN A 1 102 ? 18.781 16.328 2.334 1 84.06 102 GLN A CA 1
ATOM 828 C C . GLN A 1 102 ? 19.266 17.359 3.344 1 84.06 102 GLN A C 1
ATOM 830 O O . GLN A 1 102 ? 20.344 17.219 3.916 1 84.06 102 GLN A O 1
ATOM 835 N N . TYR A 1 103 ? 18.453 18.344 3.674 1 82.94 103 TYR A N 1
ATOM 836 C CA . TYR A 1 103 ? 18.953 19.516 4.402 1 82.94 103 TYR A CA 1
ATOM 837 C C . TYR A 1 103 ? 18.422 19.531 5.828 1 82.94 103 TYR A C 1
ATOM 839 O O . TYR A 1 103 ? 18.938 20.25 6.684 1 82.94 103 TYR A O 1
ATOM 847 N N . TYR A 1 104 ? 17.375 18.734 6.027 1 84.69 104 TYR A N 1
ATOM 848 C CA . TYR A 1 104 ? 16.766 18.719 7.348 1 84.69 104 TYR A CA 1
ATOM 849 C C . TYR A 1 104 ? 16.5 17.281 7.805 1 84.69 104 TYR A C 1
ATOM 851 O O . TYR A 1 104 ? 15.352 16.906 8.039 1 84.69 104 TYR A O 1
ATOM 859 N N . PRO A 1 105 ? 17.547 16.547 8.031 1 85.81 105 PRO A N 1
ATOM 860 C CA . PRO A 1 105 ? 17.375 15.117 8.352 1 85.81 105 PRO A CA 1
ATOM 861 C C . PRO A 1 105 ? 16.562 14.898 9.625 1 85.81 105 PRO A C 1
ATOM 863 O O . PRO A 1 105 ? 15.797 13.938 9.703 1 85.81 105 PRO A O 1
ATOM 866 N N . TYR A 1 106 ? 16.75 15.75 10.555 1 84.94 106 TYR A N 1
ATOM 867 C CA . TYR A 1 106 ? 15.992 15.625 11.797 1 84.94 106 TYR A CA 1
ATOM 868 C C . TYR A 1 106 ? 14.5 15.836 11.555 1 84.94 106 TYR A C 1
ATOM 870 O O . TYR A 1 106 ? 13.664 15.102 12.094 1 84.94 106 TYR A O 1
ATOM 878 N N . LEU A 1 107 ? 14.164 16.781 10.734 1 81.12 107 LEU A N 1
ATOM 879 C CA . LEU A 1 107 ? 12.773 17.031 10.391 1 81.12 107 LEU A CA 1
ATOM 880 C C . LEU A 1 107 ? 12.195 15.883 9.578 1 81.12 107 LEU A C 1
ATOM 882 O O . LEU A 1 107 ? 11.039 15.5 9.773 1 81.12 107 LEU A O 1
ATOM 886 N N . TRP A 1 108 ? 13.008 15.328 8.773 1 83.75 108 TRP A N 1
ATOM 887 C CA . TRP A 1 108 ? 12.586 14.18 7.973 1 83.75 108 TRP A CA 1
ATOM 888 C C . TRP A 1 108 ? 12.273 12.984 8.859 1 83.75 108 TRP A C 1
ATOM 890 O O . TRP A 1 108 ? 11.297 12.266 8.625 1 83.75 108 TRP A O 1
ATOM 900 N N . GLU A 1 109 ? 13.023 12.812 9.844 1 87.69 109 GLU A N 1
ATOM 901 C CA . GLU A 1 109 ? 12.773 11.742 10.805 1 87.69 109 GLU A CA 1
ATOM 902 C C . GLU A 1 109 ? 11.43 11.938 11.508 1 87.69 109 GLU A C 1
ATOM 904 O O . GLU A 1 109 ? 10.703 10.977 11.742 1 87.69 109 GLU A O 1
ATOM 909 N N . LYS A 1 110 ? 11.117 13.125 11.82 1 82.75 110 LYS A N 1
ATOM 910 C CA . LYS A 1 110 ? 9.836 13.43 12.445 1 82.75 110 LYS A CA 1
ATOM 911 C C . LYS A 1 110 ? 8.68 13.117 11.5 1 82.75 110 LYS A C 1
ATOM 913 O O . LYS A 1 110 ? 7.656 12.57 11.922 1 82.75 110 LYS A O 1
ATOM 918 N N . VAL A 1 111 ? 8.867 13.445 10.25 1 81.81 111 VAL A N 1
ATOM 919 C CA . VAL A 1 111 ? 7.859 13.133 9.234 1 81.81 111 VAL A CA 1
ATOM 920 C C . VAL A 1 111 ? 7.656 11.625 9.156 1 81.81 111 VAL A C 1
ATOM 922 O O . VAL A 1 111 ? 6.523 11.141 9.203 1 81.81 111 VAL A O 1
ATOM 925 N N . ASN A 1 112 ? 8.75 10.898 9.156 1 84.38 112 ASN A N 1
ATOM 926 C CA . ASN A 1 112 ? 8.68 9.445 9.07 1 84.38 112 ASN A CA 1
ATOM 927 C C . ASN A 1 112 ? 7.988 8.844 10.289 1 84.38 112 ASN A C 1
ATOM 929 O O . ASN A 1 112 ? 7.18 7.926 10.164 1 84.38 112 ASN A O 1
ATOM 933 N N . ASN A 1 113 ? 8.312 9.383 11.398 1 86.31 113 ASN A N 1
ATOM 934 C CA . ASN A 1 113 ? 7.676 8.914 12.625 1 86.31 113 ASN A CA 1
ATOM 935 C C . ASN A 1 113 ? 6.172 9.18 12.609 1 86.31 113 ASN A C 1
ATOM 937 O O . ASN A 1 113 ? 5.387 8.344 13.07 1 86.31 113 ASN A O 1
ATOM 941 N N . TYR A 1 114 ? 5.832 10.297 12.148 1 82.19 114 TYR A N 1
ATOM 942 C CA . TYR A 1 114 ? 4.414 10.617 12.023 1 82.19 114 TYR A CA 1
ATOM 943 C C . TYR A 1 114 ? 3.719 9.648 11.078 1 82.19 114 TYR A C 1
ATOM 945 O O . TYR A 1 114 ? 2.633 9.141 11.383 1 82.19 114 TYR A O 1
ATOM 953 N N . VAL A 1 115 ? 4.309 9.328 9.977 1 84.06 115 VAL A N 1
ATOM 954 C CA . VAL A 1 115 ? 3.742 8.406 9.008 1 84.06 115 VAL A CA 1
ATOM 955 C C . VAL A 1 115 ? 3.539 7.035 9.648 1 84.06 115 VAL A C 1
ATOM 957 O O . VAL A 1 115 ? 2.484 6.418 9.492 1 84.06 115 VAL A O 1
ATOM 960 N N . ASP A 1 116 ? 4.465 6.629 10.484 1 88.69 116 ASP A N 1
ATOM 961 C CA . ASP A 1 116 ? 4.438 5.297 11.078 1 88.69 116 ASP A CA 1
ATOM 962 C C . ASP A 1 116 ? 3.334 5.191 12.133 1 88.69 116 ASP A C 1
ATOM 964 O O . ASP A 1 116 ? 2.84 4.094 12.406 1 88.69 116 ASP A O 1
ATOM 968 N N . THR A 1 117 ? 2.9 6.348 12.625 1 89.81 117 THR A N 1
ATOM 969 C CA . THR A 1 117 ? 1.975 6.293 13.758 1 89.81 117 THR A CA 1
ATOM 970 C C . THR A 1 117 ? 0.641 6.938 13.391 1 89.81 117 THR A C 1
ATOM 972 O O . THR A 1 117 ? -0.298 6.93 14.188 1 89.81 117 THR A O 1
ATOM 975 N N . SER A 1 118 ? 0.57 7.449 12.188 1 88.62 118 SER A N 1
ATOM 976 C CA . SER A 1 118 ? -0.565 8.266 11.781 1 88.62 118 SER A CA 1
ATOM 977 C C . SER A 1 118 ? -1.868 7.48 11.844 1 88.62 118 SER A C 1
ATOM 979 O O . SER A 1 118 ? -2.936 8.047 12.078 1 88.62 118 SER A O 1
ATOM 981 N N . TRP A 1 119 ? -1.722 6.156 11.734 1 94.25 119 TRP A N 1
ATOM 982 C CA . TRP A 1 119 ? -2.936 5.359 11.602 1 94.25 119 TRP A CA 1
ATOM 983 C C . TRP A 1 119 ? -3.248 4.617 12.891 1 94.25 119 TRP A C 1
ATOM 985 O O . TRP A 1 119 ? -4.285 3.957 13.008 1 94.25 119 TRP A O 1
ATOM 995 N N . ASP A 1 120 ? -2.482 4.734 13.922 1 94.5 120 ASP A N 1
ATOM 996 C CA . ASP A 1 120 ? -2.582 3.908 15.117 1 94.5 120 ASP A CA 1
ATOM 997 C C . ASP A 1 120 ? -3.945 4.07 15.781 1 94.5 120 ASP A C 1
ATOM 999 O O . ASP A 1 120 ? -4.598 3.08 16.125 1 94.5 120 ASP A O 1
ATOM 1003 N N . ALA A 1 121 ? -4.383 5.293 15.922 1 93.94 121 ALA A N 1
ATOM 1004 C CA . ALA A 1 121 ? -5.625 5.547 16.641 1 93.94 121 ALA A CA 1
ATOM 1005 C C . ALA A 1 121 ? -6.828 5.004 15.883 1 93.94 121 ALA A C 1
ATOM 1007 O O . ALA A 1 121 ? -7.711 4.371 16.469 1 93.94 121 ALA A O 1
ATOM 1008 N N . VAL A 1 122 ? -6.855 5.203 14.617 1 94.88 122 VAL A N 1
ATOM 1009 C CA . VAL A 1 122 ? -8.008 4.758 13.836 1 94.88 122 VAL A CA 1
ATOM 1010 C C . VAL A 1 122 ? -7.988 3.236 13.711 1 94.88 122 VAL A C 1
ATOM 1012 O O . VAL A 1 122 ? -9.039 2.594 13.703 1 94.88 122 VAL A O 1
ATOM 1015 N N . ILE A 1 123 ? -6.816 2.639 13.609 1 96.19 123 ILE A N 1
ATOM 1016 C CA . ILE A 1 123 ? -6.699 1.186 13.562 1 96.19 123 ILE A CA 1
ATOM 1017 C C . ILE A 1 123 ? -7.27 0.584 14.844 1 96.19 123 ILE A C 1
ATOM 1019 O O . ILE A 1 123 ? -7.965 -0.434 14.805 1 96.19 123 ILE A O 1
ATOM 1023 N N . GLN A 1 124 ? -6.988 1.213 15.969 1 96 124 GLN A N 1
ATOM 1024 C CA . GLN A 1 124 ? -7.562 0.757 17.219 1 96 124 GLN A CA 1
ATOM 1025 C C . GLN A 1 124 ? -9.086 0.824 17.188 1 96 124 GLN A C 1
ATOM 1027 O O . GLN A 1 124 ? -9.766 -0.081 17.672 1 96 124 GLN A O 1
ATOM 1032 N N . LEU A 1 125 ? -9.602 1.856 16.672 1 95.25 125 LEU A N 1
ATOM 1033 C CA . LEU A 1 125 ? -11.047 2.004 16.516 1 95.25 125 LEU A CA 1
ATOM 1034 C C . LEU A 1 125 ? -11.609 0.915 15.617 1 95.25 125 LEU A C 1
ATOM 1036 O O . LEU A 1 125 ? -12.664 0.342 15.914 1 95.25 125 LEU A O 1
ATOM 1040 N N . ILE A 1 126 ? -10.922 0.624 14.547 1 95.56 126 ILE A N 1
ATOM 1041 C CA . ILE A 1 126 ? -11.344 -0.41 13.609 1 95.56 126 ILE A CA 1
ATOM 1042 C C . ILE A 1 126 ? -11.344 -1.77 14.305 1 95.56 126 ILE A C 1
ATOM 1044 O O . ILE A 1 126 ? -12.289 -2.551 14.156 1 95.56 126 ILE A O 1
ATOM 1048 N N . GLU A 1 127 ? -10.32 -2.029 15.078 1 96.88 127 GLU A N 1
ATOM 1049 C CA . GLU A 1 127 ? -10.242 -3.279 15.828 1 96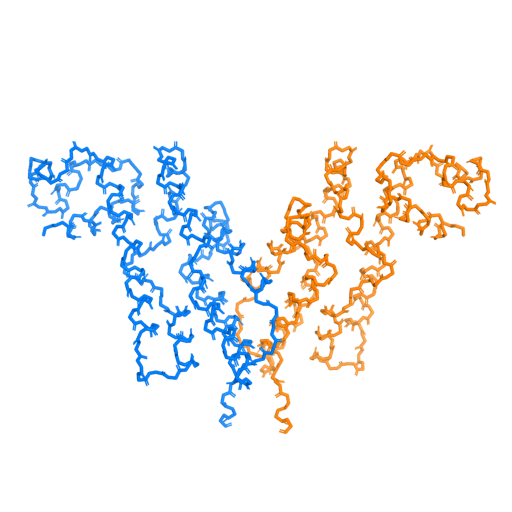.88 127 GLU A CA 1
ATOM 1050 C C . GLU A 1 127 ? -11.414 -3.414 16.797 1 96.88 127 GLU A C 1
ATOM 1052 O O . GLU A 1 127 ? -11.984 -4.496 16.938 1 96.88 127 GLU A O 1
ATOM 1057 N N . GLN A 1 128 ? -11.75 -2.344 17.453 1 95.44 128 GLN A N 1
ATOM 1058 C CA . GLN A 1 128 ? -12.922 -2.344 18.328 1 95.44 128 GLN A CA 1
ATOM 1059 C C . GLN A 1 128 ? -14.195 -2.646 17.531 1 95.44 128 GLN A C 1
ATOM 1061 O O . GLN A 1 128 ? -15.039 -3.412 18 1 95.44 128 GLN A O 1
ATOM 1066 N N . GLY A 1 129 ? -14.312 -2.006 16.391 1 94.19 129 GLY A N 1
ATOM 1067 C CA . GLY A 1 129 ? -15.461 -2.26 15.539 1 94.19 129 GLY A CA 1
ATOM 1068 C C . GLY A 1 129 ? -15.562 -3.701 15.078 1 94.19 129 GLY A C 1
ATOM 1069 O O . GLY A 1 129 ? -16.656 -4.254 14.977 1 94.19 129 GLY A O 1
ATOM 1070 N N . ILE A 1 130 ? -14.422 -4.324 14.797 1 93.81 130 ILE A N 1
ATOM 1071 C CA . ILE A 1 130 ? -14.375 -5.734 14.422 1 93.81 130 ILE A CA 1
ATOM 1072 C C . ILE A 1 130 ? -14.812 -6.602 15.594 1 93.81 130 ILE A C 1
ATOM 1074 O O . ILE A 1 130 ? -15.664 -7.48 15.445 1 93.81 130 ILE A O 1
ATOM 1078 N N . LYS A 1 131 ? -14.289 -6.324 16.703 1 95.75 131 LYS A N 1
ATOM 1079 C CA . LYS A 1 131 ? -14.617 -7.07 17.922 1 95.75 131 LYS A CA 1
ATOM 1080 C C . LYS A 1 131 ? -16.094 -6.969 18.234 1 95.75 131 LYS A C 1
ATOM 1082 O O . LYS A 1 131 ? -16.719 -7.949 18.672 1 95.75 131 LYS A O 1
ATOM 1087 N N . ASN A 1 132 ? -16.688 -5.84 18.016 1 94.38 132 ASN A N 1
ATOM 1088 C CA . ASN A 1 132 ? -18.109 -5.594 18.297 1 94.38 132 ASN A CA 1
ATOM 1089 C C . ASN A 1 132 ? -19 -6.156 17.219 1 94.38 132 ASN A C 1
ATOM 1091 O O . ASN A 1 132 ? -20.234 -6.09 17.312 1 94.38 132 ASN A O 1
ATOM 1095 N N . GLY A 1 133 ? -18.484 -6.594 16.125 1 91.56 133 GLY A N 1
ATOM 1096 C CA . GLY A 1 133 ? -19.266 -7.125 15.023 1 91.56 133 GLY A CA 1
ATOM 1097 C C . GLY A 1 133 ? -19.828 -6.047 14.125 1 91.56 133 GLY A C 1
ATOM 1098 O O . GLY A 1 133 ? -20.719 -6.309 13.32 1 91.56 133 GLY A O 1
ATOM 1099 N N . GLU A 1 134 ? -19.297 -4.797 14.258 1 89.69 134 GLU A N 1
ATOM 1100 C CA . GLU A 1 134 ? -19.797 -3.66 13.492 1 89.69 134 GLU A CA 1
ATOM 1101 C C . GLU A 1 134 ? -19.078 -3.551 12.141 1 89.69 134 GLU A C 1
ATOM 1103 O O . GLU A 1 134 ? -19.578 -2.916 11.219 1 89.69 134 GLU A O 1
ATOM 1108 N N . LEU A 1 135 ? -17.906 -4.105 12.109 1 90 135 LEU A N 1
ATOM 1109 C CA . LEU A 1 135 ? -17.109 -4.035 10.891 1 90 135 LEU A CA 1
ATOM 1110 C C . LEU A 1 135 ? -16.688 -5.43 10.43 1 90 135 LEU A C 1
ATOM 1112 O O . LEU A 1 135 ? -16.656 -6.363 11.234 1 90 135 LEU A O 1
ATOM 1116 N N . GLU A 1 136 ? -16.391 -5.504 9.133 1 86.31 136 GLU A N 1
ATOM 1117 C CA . GLU A 1 136 ? -15.867 -6.758 8.609 1 86.31 136 GLU A CA 1
ATOM 1118 C C . GLU A 1 136 ? -14.547 -7.121 9.266 1 86.31 136 GLU A C 1
ATOM 1120 O O . GLU A 1 136 ? -13.75 -6.242 9.602 1 86.31 136 GLU A O 1
ATOM 1125 N N . GLU A 1 137 ? -14.43 -8.43 9.414 1 90.88 137 GLU A N 1
ATOM 1126 C CA . GLU A 1 137 ? -13.164 -8.906 9.961 1 90.88 137 GLU A CA 1
ATOM 1127 C C . GLU A 1 137 ? -12.047 -8.812 8.93 1 90.88 137 GLU A C 1
ATOM 1129 O O . GLU A 1 137 ? -12.102 -9.477 7.887 1 90.88 137 GLU A O 1
ATOM 1134 N N . ILE A 1 138 ? -11.078 -7.965 9.195 1 92.81 138 ILE A N 1
ATOM 1135 C CA . ILE A 1 138 ? -9.914 -7.824 8.328 1 92.81 138 ILE A CA 1
ATOM 1136 C C . ILE A 1 138 ? -8.633 -7.863 9.156 1 92.81 138 ILE A C 1
ATOM 1138 O O . ILE A 1 138 ? -8.672 -7.703 10.375 1 92.81 138 ILE A O 1
ATOM 1142 N N . ASP A 1 139 ? -7.531 -8.18 8.523 1 94.44 139 ASP A N 1
ATOM 1143 C CA . ASP A 1 139 ? -6.227 -8.148 9.172 1 94.44 139 ASP A CA 1
ATOM 1144 C C . ASP A 1 139 ? -5.711 -6.711 9.305 1 94.44 139 ASP A C 1
ATOM 1146 O O . ASP A 1 139 ? -5.285 -6.109 8.32 1 94.44 139 ASP A O 1
ATOM 1150 N N . THR A 1 140 ? -5.699 -6.191 10.578 1 95.38 140 THR A N 1
ATOM 1151 C CA . THR A 1 140 ? -5.391 -4.777 10.773 1 95.38 140 THR A CA 1
ATOM 1152 C C . THR A 1 140 ? -3.891 -4.531 10.641 1 95.38 140 THR A C 1
ATOM 1154 O O . THR A 1 140 ? -3.461 -3.396 10.422 1 95.38 140 THR A O 1
ATOM 1157 N N . VAL A 1 141 ? -3.072 -5.559 10.82 1 94 141 VAL A N 1
ATOM 1158 C CA . VAL A 1 141 ? -1.641 -5.426 10.57 1 94 141 VAL A CA 1
ATOM 1159 C C . VAL A 1 141 ? -1.395 -5.141 9.094 1 94 141 VAL A C 1
ATOM 1161 O O . VAL A 1 141 ? -0.638 -4.234 8.742 1 94 141 VAL A O 1
ATOM 1164 N N . ILE A 1 142 ? -2.076 -5.867 8.234 1 94.94 142 ILE A N 1
ATOM 1165 C CA . ILE A 1 142 ? -1.911 -5.719 6.793 1 94.94 142 ILE A CA 1
ATOM 1166 C C . ILE A 1 142 ? -2.576 -4.422 6.332 1 94.94 142 ILE A C 1
ATOM 1168 O O . ILE A 1 142 ? -2.07 -3.744 5.434 1 94.94 142 ILE A O 1
ATOM 1172 N N . LEU A 1 143 ? -3.715 -4.109 6.957 1 96.06 143 LEU A N 1
ATOM 1173 C CA . LEU A 1 143 ? -4.344 -2.828 6.648 1 96.06 143 LEU A CA 1
ATOM 1174 C C . LEU A 1 143 ? -3.379 -1.674 6.906 1 96.06 143 LEU A C 1
ATOM 1176 O O . LEU A 1 143 ? -3.213 -0.797 6.055 1 96.06 143 LEU A O 1
ATOM 1180 N N . LYS A 1 144 ? -2.779 -1.679 8.062 1 95 144 LYS A N 1
ATOM 1181 C CA . LYS A 1 144 ? -1.826 -0.631 8.414 1 95 144 LYS A CA 1
ATOM 1182 C C . LYS A 1 144 ? -0.655 -0.602 7.434 1 95 144 LYS A C 1
ATOM 1184 O O . LYS A 1 144 ? -0.192 0.472 7.043 1 95 144 LYS A O 1
ATOM 1189 N N . LEU A 1 145 ? -0.2 -1.741 7.074 1 94.75 145 LEU A N 1
ATOM 1190 C CA . LEU A 1 145 ? 0.876 -1.84 6.094 1 94.75 145 LEU A CA 1
ATOM 1191 C C . LEU A 1 145 ? 0.475 -1.182 4.777 1 94.75 145 LEU A C 1
ATOM 1193 O O . LEU A 1 145 ? 1.245 -0.406 4.207 1 94.75 145 LEU A O 1
ATOM 1197 N N . MET A 1 146 ? -0.703 -1.496 4.312 1 96.25 146 MET A N 1
ATOM 1198 C CA . MET A 1 146 ? -1.202 -0.932 3.062 1 96.25 146 MET A CA 1
ATOM 1199 C C . MET A 1 146 ? -1.25 0.591 3.133 1 96.25 146 MET A C 1
ATOM 1201 O O . MET A 1 146 ? -0.808 1.273 2.209 1 96.25 146 MET A O 1
ATOM 1205 N N . LEU A 1 147 ? -1.748 1.095 4.219 1 96.44 147 LEU A N 1
ATOM 1206 C CA . LEU A 1 147 ? -1.871 2.537 4.402 1 96.44 147 LEU A CA 1
ATOM 1207 C C . LEU A 1 147 ? -0.498 3.193 4.488 1 96.44 147 LEU A C 1
ATOM 1209 O O . LEU A 1 147 ? -0.242 4.199 3.82 1 96.44 147 LEU A O 1
ATOM 1213 N N . ASN A 1 148 ? 0.385 2.604 5.254 1 94.5 148 ASN A N 1
ATOM 1214 C CA . ASN A 1 148 ? 1.715 3.172 5.449 1 94.5 148 ASN A CA 1
ATOM 1215 C C . ASN A 1 148 ? 2.514 3.188 4.152 1 94.5 148 ASN A C 1
ATOM 1217 O O . ASN A 1 148 ? 3.084 4.215 3.781 1 94.5 148 ASN A O 1
ATOM 1221 N N . GLU A 1 149 ? 2.557 2.07 3.48 1 94.81 149 GLU A N 1
ATOM 1222 C CA . GLU A 1 149 ? 3.369 1.97 2.273 1 94.81 149 GLU A CA 1
ATOM 1223 C C . GLU A 1 149 ? 2.84 2.885 1.173 1 94.81 149 GLU A C 1
ATOM 1225 O O . GLU A 1 149 ? 3.617 3.451 0.402 1 94.81 149 GLU A O 1
ATOM 1230 N N . THR A 1 150 ? 1.555 2.971 1.07 1 95.5 150 THR A N 1
ATOM 1231 C CA . THR A 1 150 ? 0.976 3.875 0.082 1 95.5 150 THR A CA 1
ATOM 1232 C C . THR A 1 150 ? 1.299 5.328 0.421 1 95.5 150 THR A C 1
ATOM 1234 O O . THR A 1 150 ? 1.73 6.09 -0.445 1 95.5 150 THR A O 1
ATOM 1237 N N . LEU A 1 151 ? 1.129 5.68 1.676 1 92.56 151 LEU A N 1
ATOM 1238 C CA . LEU A 1 151 ? 1.431 7.039 2.1 1 92.56 151 LEU A CA 1
ATOM 1239 C C . LEU A 1 151 ? 2.898 7.375 1.85 1 92.56 151 LEU A C 1
ATOM 1241 O O . LEU A 1 151 ? 3.217 8.469 1.377 1 92.56 151 LEU A O 1
ATOM 1245 N N . LYS A 1 152 ? 3.771 6.484 2.166 1 90.5 152 LYS A N 1
ATOM 1246 C CA . LYS A 1 152 ? 5.195 6.691 1.925 1 90.5 152 LYS A CA 1
ATOM 1247 C C . LYS A 1 152 ? 5.473 6.926 0.443 1 90.5 152 LYS A C 1
ATOM 1249 O O . LYS A 1 152 ? 6.297 7.777 0.087 1 90.5 152 LYS A O 1
ATOM 1254 N N . LYS A 1 153 ? 4.773 6.16 -0.355 1 91.81 153 LYS A N 1
ATOM 1255 C CA . LYS A 1 153 ? 4.961 6.348 -1.791 1 91.81 153 LYS A CA 1
ATOM 1256 C C . LYS A 1 153 ? 4.414 7.699 -2.244 1 91.81 153 LYS A C 1
ATOM 1258 O O . LYS A 1 153 ? 4.992 8.344 -3.119 1 91.81 153 LYS A O 1
ATOM 1263 N N . LEU A 1 154 ? 3.361 8.117 -1.676 1 89.44 154 LEU A N 1
ATOM 1264 C CA . LEU A 1 154 ? 2.762 9.406 -2.021 1 89.44 154 LEU A CA 1
ATOM 1265 C C . LEU A 1 154 ? 3.645 10.555 -1.563 1 89.44 154 LEU A C 1
ATOM 1267 O O . LEU A 1 154 ? 3.555 11.664 -2.1 1 89.44 154 LEU A O 1
ATOM 1271 N N . LEU A 1 155 ? 4.477 10.297 -0.594 1 85.69 155 LEU A N 1
ATOM 1272 C CA . LEU A 1 155 ? 5.406 11.312 -0.11 1 85.69 155 LEU A CA 1
ATOM 1273 C C . LEU A 1 155 ? 6.66 11.352 -0.972 1 85.69 155 LEU A C 1
ATOM 1275 O O . LEU A 1 155 ? 7.473 12.273 -0.853 1 85.69 155 LEU A O 1
ATOM 1279 N N . ASP A 1 156 ? 6.734 10.312 -1.825 1 82 156 ASP A N 1
ATOM 1280 C CA . ASP A 1 156 ? 7.852 10.266 -2.764 1 82 156 ASP A CA 1
ATOM 1281 C C . ASP A 1 156 ? 7.629 11.227 -3.928 1 82 156 ASP A C 1
ATOM 1283 O O . ASP A 1 156 ? 6.785 10.984 -4.793 1 82 156 ASP A O 1
ATOM 1287 N N . TYR A 1 157 ? 8.406 12.25 -3.986 1 73.75 157 TYR A N 1
ATOM 1288 C CA . TYR A 1 157 ? 8.242 13.328 -4.953 1 73.75 157 TYR A CA 1
ATOM 1289 C C . TYR A 1 157 ? 8.352 12.805 -6.383 1 73.75 157 TYR A C 1
ATOM 1291 O O . TYR A 1 157 ? 7.613 13.242 -7.27 1 73.75 157 TYR A O 1
ATOM 1299 N N . GLU A 1 158 ? 9.297 11.945 -6.586 1 75.19 158 GLU A N 1
ATOM 1300 C CA . GLU A 1 158 ? 9.477 11.43 -7.938 1 75.19 158 GLU A CA 1
ATOM 1301 C C . GLU A 1 158 ? 8.211 10.742 -8.445 1 75.19 158 GLU A C 1
ATOM 1303 O O . GLU A 1 158 ? 7.828 10.914 -9.602 1 75.19 158 GLU A O 1
ATOM 1308 N N . PHE A 1 159 ? 7.574 10.117 -7.57 1 80.12 159 PHE A N 1
ATOM 1309 C CA . PHE A 1 159 ? 6.332 9.453 -7.945 1 80.12 159 PHE A CA 1
ATOM 1310 C C . PHE A 1 159 ? 5.254 10.477 -8.281 1 80.12 159 PHE A C 1
ATOM 1312 O O . PHE A 1 159 ? 4.605 10.375 -9.328 1 80.12 159 PHE A O 1
ATOM 1319 N N . LEU A 1 160 ? 5.066 11.367 -7.465 1 77.5 160 LEU A N 1
ATOM 1320 C CA . LEU A 1 160 ? 3.994 12.336 -7.645 1 77.5 160 LEU A CA 1
ATOM 1321 C C . LEU A 1 160 ? 4.211 13.164 -8.906 1 77.5 160 LEU A C 1
ATOM 1323 O O . LEU A 1 160 ? 3.262 13.445 -9.641 1 77.5 160 LEU A O 1
ATOM 1327 N N . ALA A 1 161 ? 5.434 13.555 -9.109 1 73.75 161 ALA A N 1
ATOM 1328 C CA . ALA A 1 161 ? 5.766 14.352 -10.289 1 73.75 161 ALA A CA 1
ATOM 1329 C C . ALA A 1 161 ? 5.473 13.578 -11.57 1 73.75 161 ALA A C 1
ATOM 1331 O O . ALA A 1 161 ? 5 14.156 -12.555 1 73.75 161 ALA A O 1
ATOM 1332 N N . LYS A 1 162 ? 5.586 12.273 -11.477 1 78.06 162 LYS A N 1
ATOM 1333 C CA . LYS A 1 162 ? 5.414 11.453 -12.672 1 78.06 162 LYS A CA 1
ATOM 1334 C C . LYS A 1 162 ? 3.951 11.07 -12.875 1 78.06 162 LYS A C 1
ATOM 1336 O O . LYS A 1 162 ? 3.506 10.867 -14 1 78.06 162 LYS A O 1
ATOM 1341 N N . SER A 1 163 ? 3.111 10.883 -11.859 1 76.69 163 SER A N 1
ATOM 1342 C CA . SER A 1 163 ? 1.767 10.32 -11.93 1 76.69 163 SER A CA 1
ATOM 1343 C C . SER A 1 163 ? 0.731 11.398 -12.219 1 76.69 163 SER A C 1
ATOM 1345 O O . SER A 1 163 ? -0.394 11.094 -12.625 1 76.69 163 SER A O 1
ATOM 1347 N N . GLN A 1 164 ? 0.936 12.609 -12.312 1 76.06 164 GLN A N 1
ATOM 1348 C CA . GLN A 1 164 ? 0.016 13.719 -12.531 1 76.06 164 GLN A CA 1
ATOM 1349 C C . GLN A 1 164 ? -1.09 13.727 -11.477 1 76.06 164 GLN A C 1
ATOM 1351 O O . GLN A 1 164 ? -2.209 14.172 -11.75 1 76.06 164 GLN A O 1
ATOM 1356 N N . VAL A 1 165 ? -0.963 13.062 -10.414 1 79.88 165 VAL A N 1
ATOM 1357 C CA . VAL A 1 165 ? -1.932 13.086 -9.32 1 79.88 165 VAL A CA 1
ATOM 1358 C C . VAL A 1 165 ? -1.437 14.008 -8.211 1 79.88 165 VAL A C 1
ATOM 1360 O O . VAL A 1 165 ? -0.24 14.047 -7.91 1 79.88 165 VAL A O 1
ATOM 1363 N N . SER A 1 166 ? -2.438 14.75 -7.707 1 82.62 166 SER A N 1
ATOM 1364 C CA . SER A 1 166 ? -2.088 15.57 -6.555 1 82.62 166 SER A CA 1
ATOM 1365 C C . SER A 1 166 ? -2.051 14.742 -5.273 1 82.62 166 SER A C 1
ATOM 1367 O O . SER A 1 166 ? -2.787 13.766 -5.145 1 82.62 166 SER A O 1
ATOM 1369 N N . PHE A 1 167 ? -1.231 15.109 -4.402 1 86 167 PHE A N 1
ATOM 1370 C CA . PHE A 1 167 ? -1.124 14.414 -3.123 1 86 167 PHE A CA 1
ATOM 1371 C C . PHE A 1 167 ? -2.482 14.328 -2.439 1 86 167 PHE A C 1
ATOM 1373 O O . PHE A 1 167 ? -2.891 13.258 -1.993 1 86 167 PHE A O 1
ATOM 1380 N N . ASP A 1 168 ? -3.139 15.477 -2.385 1 85.06 168 ASP A N 1
ATOM 1381 C CA . ASP A 1 168 ? -4.406 15.539 -1.667 1 85.06 168 ASP A CA 1
ATOM 1382 C C . ASP A 1 168 ? -5.438 14.594 -2.281 1 85.06 168 ASP A C 1
ATOM 1384 O O . ASP A 1 168 ? -6.129 13.875 -1.562 1 85.06 168 ASP A O 1
ATOM 1388 N N . SER A 1 169 ? -5.48 14.633 -3.592 1 88 169 SER A N 1
ATOM 1389 C CA . SER A 1 169 ? -6.445 13.773 -4.27 1 88 169 SER A CA 1
ATOM 1390 C C . SER A 1 169 ? -6.086 12.305 -4.105 1 88 169 SER A C 1
ATOM 1392 O O . SER A 1 169 ? -6.965 11.453 -3.955 1 88 169 SER A O 1
ATOM 1394 N N . ALA A 1 170 ? -4.812 12.008 -4.109 1 91.44 170 ALA A N 1
ATOM 1395 C CA . ALA A 1 170 ? -4.352 10.625 -3.959 1 91.44 170 ALA A CA 1
ATOM 1396 C C . ALA A 1 170 ? -4.633 10.102 -2.553 1 91.44 170 ALA A C 1
ATOM 1398 O O . ALA A 1 170 ? -5.082 8.969 -2.383 1 91.44 170 ALA A O 1
ATOM 1399 N N . LEU A 1 171 ? -4.375 10.922 -1.603 1 91.5 171 LEU A N 1
ATOM 1400 C CA . LEU A 1 171 ? -4.633 10.547 -0.217 1 91.5 171 LEU A CA 1
ATOM 1401 C C . LEU A 1 171 ? -6.121 10.297 0.009 1 91.5 171 LEU A C 1
ATOM 1403 O O . LEU A 1 171 ? -6.5 9.32 0.657 1 91.5 171 LEU A O 1
ATOM 1407 N N . LYS A 1 172 ? -6.918 11.148 -0.511 1 91.06 172 LYS A N 1
ATOM 1408 C CA . LYS A 1 172 ? -8.367 10.977 -0.411 1 91.06 172 LYS A CA 1
ATOM 1409 C C . LYS A 1 172 ? -8.812 9.688 -1.089 1 91.06 172 LYS A C 1
ATOM 1411 O O . LYS A 1 172 ? -9.664 8.961 -0.561 1 91.06 172 LYS A O 1
ATOM 1416 N N . ALA A 1 173 ? -8.273 9.461 -2.262 1 93.38 173 ALA A N 1
ATOM 1417 C CA . ALA A 1 173 ? -8.617 8.242 -2.996 1 93.38 173 ALA A CA 1
ATOM 1418 C C . ALA A 1 173 ? -8.25 6.996 -2.197 1 93.38 173 ALA A C 1
ATOM 1420 O O . ALA A 1 173 ? -9.031 6.047 -2.113 1 93.38 173 ALA A O 1
ATOM 1421 N N . MET A 1 174 ? -7.066 6.957 -1.632 1 95.06 174 MET A N 1
ATOM 1422 C CA . MET A 1 174 ? -6.633 5.844 -0.789 1 95.06 174 MET A CA 1
ATOM 1423 C C . MET A 1 174 ? -7.602 5.629 0.368 1 95.06 174 MET A C 1
ATOM 1425 O O . MET A 1 174 ? -8.039 4.504 0.614 1 95.06 174 MET A O 1
ATOM 1429 N N . ASN A 1 175 ? -7.926 6.719 1.052 1 93.25 175 ASN A N 1
ATOM 1430 C CA . ASN A 1 175 ? -8.82 6.645 2.199 1 93.25 175 ASN A CA 1
ATOM 1431 C C . ASN A 1 175 ? -10.203 6.125 1.802 1 93.25 175 ASN A C 1
ATOM 1433 O O . ASN A 1 175 ? -10.789 5.309 2.514 1 93.25 175 ASN A O 1
ATOM 1437 N N . ASN A 1 176 ? -10.688 6.566 0.672 1 91.31 176 ASN A N 1
ATOM 1438 C CA . ASN A 1 176 ? -11.992 6.137 0.187 1 91.31 176 ASN A CA 1
ATOM 1439 C C . ASN A 1 176 ? -12.016 4.645 -0.116 1 91.31 176 ASN A C 1
ATOM 1441 O O . ASN A 1 176 ? -13.008 3.963 0.166 1 91.31 176 ASN A O 1
ATOM 1445 N N . ILE A 1 177 ? -11.016 4.18 -0.688 1 93.25 177 ILE A N 1
ATOM 1446 C CA . ILE A 1 177 ? -10.93 2.764 -1.023 1 93.25 177 ILE A CA 1
ATOM 1447 C C . ILE A 1 177 ? -11.062 1.925 0.245 1 93.25 177 ILE A C 1
ATOM 1449 O O . ILE A 1 177 ? -11.82 0.955 0.28 1 93.25 177 ILE A O 1
ATOM 1453 N N . ILE A 1 178 ? -10.383 2.316 1.282 1 92.38 178 ILE A N 1
ATOM 1454 C CA . ILE A 1 178 ? -10.406 1.578 2.541 1 92.38 178 ILE A CA 1
ATOM 1455 C C . ILE A 1 178 ? -11.766 1.732 3.211 1 92.38 178 ILE A C 1
ATOM 1457 O O . ILE A 1 178 ? -12.352 0.751 3.674 1 92.38 178 ILE A O 1
ATOM 1461 N N . LEU A 1 179 ? -12.266 2.943 3.203 1 87.88 179 LEU A N 1
ATOM 1462 C CA . LEU A 1 179 ? -13.539 3.223 3.859 1 87.88 179 LEU A CA 1
ATOM 1463 C C . LEU A 1 179 ? -14.664 2.406 3.232 1 87.88 179 LEU A C 1
ATOM 1465 O O . LEU A 1 179 ? -15.492 1.841 3.945 1 87.88 179 LEU A O 1
ATOM 1469 N N . TYR A 1 180 ? -14.695 2.33 1.958 1 81.94 180 TYR A N 1
ATOM 1470 C CA . TYR A 1 180 ? -15.727 1.582 1.255 1 81.94 180 TYR A CA 1
ATOM 1471 C C . TYR A 1 180 ? -15.656 0.099 1.601 1 81.94 180 TYR A C 1
ATOM 1473 O O . TYR A 1 180 ? -16.672 -0.594 1.598 1 81.94 180 TYR A O 1
ATOM 1481 N N . GLY A 1 181 ? -14.469 -0.361 1.896 1 79.56 181 GLY A N 1
ATOM 1482 C CA . GLY A 1 181 ? -14.305 -1.755 2.275 1 79.56 181 GLY A CA 1
ATOM 1483 C C . GLY A 1 181 ? -14.695 -2.031 3.715 1 79.56 181 GLY A C 1
ATOM 1484 O O . GLY A 1 181 ? -15.086 -3.15 4.055 1 79.56 181 GLY A O 1
ATOM 1485 N N . LEU A 1 182 ? -14.617 -1.022 4.535 1 78.69 182 LEU A N 1
ATOM 1486 C CA . LEU A 1 182 ? -14.836 -1.201 5.965 1 78.69 182 LEU A CA 1
ATOM 1487 C 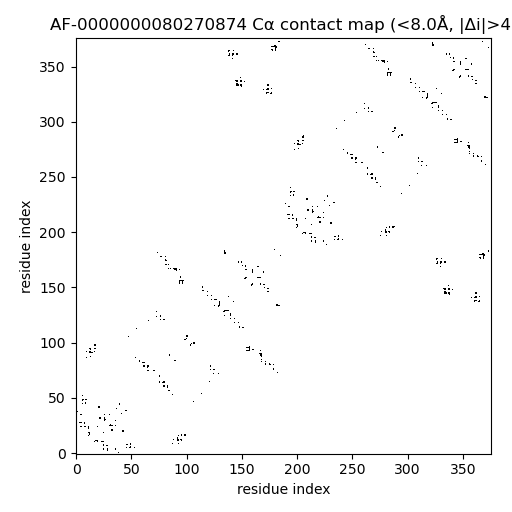C . LEU A 1 182 ? -16.312 -0.999 6.316 1 78.69 182 LEU A C 1
ATOM 1489 O O . LEU A 1 182 ? -16.859 -1.725 7.148 1 78.69 182 LEU A O 1
ATOM 1493 N N . ILE A 1 183 ? -16.875 0.069 5.809 1 69.38 183 ILE A N 1
ATOM 1494 C CA . ILE A 1 183 ? -18.219 0.446 6.238 1 69.38 183 ILE A CA 1
ATOM 1495 C C . ILE A 1 183 ? -19.234 0.025 5.18 1 69.38 183 ILE A C 1
ATOM 1497 O O . ILE A 1 183 ? -19.031 0.255 3.986 1 69.38 183 ILE A O 1
ATOM 1501 N N . LYS A 1 184 ? -20.25 -0.88 5.699 1 60.19 184 LYS A N 1
ATOM 1502 C CA . LYS A 1 184 ? -21.375 -1.304 4.863 1 60.19 184 LYS A CA 1
ATOM 1503 C C . LYS A 1 184 ? -22.125 -0.101 4.305 1 60.19 184 LYS A C 1
ATOM 1505 O O . LYS A 1 184 ? -22.344 0.881 5.016 1 60.19 184 LYS A O 1
ATOM 1510 N N . ARG A 1 185 ? -22.156 -0.045 2.922 1 56.97 185 ARG A N 1
ATOM 1511 C CA . ARG A 1 185 ? -22.969 1.032 2.363 1 56.97 185 ARG A CA 1
ATOM 1512 C C . ARG A 1 185 ? -24.438 0.882 2.766 1 56.97 185 ARG A C 1
ATOM 1514 O O . ARG A 1 185 ? -24.922 -0.237 2.93 1 56.97 185 ARG A O 1
ATOM 1521 N N . GLU A 1 186 ? -25 1.841 3.438 1 45.56 186 GLU A N 1
ATOM 1522 C CA . GLU A 1 186 ? -26.422 1.833 3.727 1 45.56 186 GLU A CA 1
ATOM 1523 C C . GLU A 1 186 ? -27.234 1.505 2.477 1 45.56 186 GLU A C 1
ATOM 1525 O O . GLU A 1 186 ? -26.922 1.97 1.382 1 45.56 186 GLU A O 1
ATOM 1530 N N . ASP A 1 187 ? -27.547 0.148 2.164 1 37.97 187 ASP A N 1
ATOM 1531 C CA . ASP A 1 187 ? -28.656 -0.091 1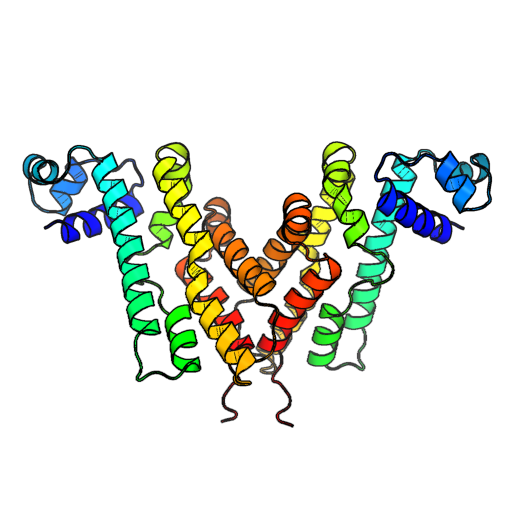.247 1 37.97 187 ASP A CA 1
ATOM 1532 C C . ASP A 1 187 ? -29.641 1.081 1.251 1 37.97 187 ASP A C 1
ATOM 1534 O O . ASP A 1 187 ? -30.141 1.472 2.307 1 37.97 187 ASP A O 1
ATOM 1538 N N . ASN A 1 188 ? -29.406 2.234 0.69 1 30.42 188 ASN A N 1
ATOM 1539 C CA . ASN A 1 188 ? -30.672 2.9 0.441 1 30.42 188 ASN A CA 1
ATOM 1540 C C . ASN A 1 188 ? -31.656 1.985 -0.291 1 30.42 188 ASN A C 1
ATOM 1542 O O . ASN A 1 188 ? -31.266 1.241 -1.19 1 30.42 188 ASN A O 1
ATOM 1546 N N . MET B 1 1 ? 9.641 -34.531 -16.625 1 81.38 1 MET B N 1
ATOM 1547 C CA . MET B 1 1 ? 10.922 -34.438 -15.922 1 81.38 1 MET B CA 1
ATOM 1548 C C . MET B 1 1 ? 11.227 -32.969 -15.57 1 81.38 1 MET B C 1
ATOM 1550 O O . MET B 1 1 ? 11.477 -32.656 -14.406 1 81.38 1 MET B O 1
ATOM 1554 N N . GLU B 1 2 ? 10.977 -32 -16.469 1 90.38 2 GLU B N 1
ATOM 1555 C CA . GLU B 1 2 ? 11.344 -30.625 -16.203 1 90.38 2 GLU B CA 1
ATOM 1556 C C . GLU B 1 2 ? 10.523 -30.031 -15.062 1 90.38 2 GLU B C 1
ATOM 1558 O O . GLU B 1 2 ? 11.062 -29.375 -14.164 1 90.38 2 GLU B O 1
ATOM 1563 N N . LYS B 1 3 ? 9.289 -30.375 -15.078 1 92.38 3 LYS B N 1
ATOM 1564 C CA . LYS B 1 3 ? 8.43 -29.844 -14.016 1 92.38 3 LYS B CA 1
ATOM 1565 C C . LYS B 1 3 ? 8.852 -30.391 -12.656 1 92.38 3 LYS B C 1
ATOM 1567 O O . LYS B 1 3 ? 8.836 -29.656 -11.664 1 92.38 3 LYS B O 1
ATOM 1572 N N . ASP B 1 4 ? 9.219 -31.625 -12.68 1 93.38 4 ASP B N 1
ATOM 1573 C CA . ASP B 1 4 ? 9.695 -32.219 -11.438 1 93.38 4 ASP B CA 1
ATOM 1574 C C . ASP B 1 4 ? 10.969 -31.516 -10.961 1 93.38 4 ASP B C 1
ATOM 1576 O O . ASP B 1 4 ? 11.148 -31.312 -9.758 1 93.38 4 ASP B O 1
ATOM 1580 N N . ILE B 1 5 ? 11.828 -31.234 -11.922 1 95.31 5 ILE B N 1
ATOM 1581 C CA . ILE B 1 5 ? 13.062 -30.531 -11.586 1 95.31 5 ILE B CA 1
ATOM 1582 C C . ILE B 1 5 ? 12.742 -29.172 -10.977 1 95.31 5 ILE B C 1
ATOM 1584 O O . ILE B 1 5 ? 13.32 -28.781 -9.961 1 95.31 5 ILE B O 1
ATOM 1588 N N . TYR B 1 6 ? 11.773 -28.484 -11.562 1 92.62 6 TYR B N 1
ATOM 1589 C CA . TYR B 1 6 ? 11.375 -27.188 -11.055 1 92.62 6 TYR B CA 1
ATOM 1590 C C . TYR B 1 6 ? 10.836 -27.297 -9.633 1 92.62 6 TYR B C 1
ATOM 1592 O O . TYR B 1 6 ? 11.227 -26.531 -8.75 1 92.62 6 TYR B O 1
ATOM 1600 N N . LEU B 1 7 ? 9.992 -28.266 -9.367 1 91.25 7 LEU B N 1
ATOM 1601 C CA . LEU B 1 7 ? 9.344 -28.422 -8.07 1 91.25 7 LEU B CA 1
ATOM 1602 C C . LEU B 1 7 ? 10.367 -28.781 -6.996 1 91.25 7 LEU B C 1
ATOM 1604 O O . LEU B 1 7 ? 10.305 -28.25 -5.883 1 91.25 7 LEU B O 1
ATOM 1608 N N . LYS B 1 8 ? 11.266 -29.594 -7.348 1 93.44 8 LYS B N 1
ATOM 1609 C CA . LYS B 1 8 ? 12.297 -29.969 -6.383 1 93.44 8 LYS B CA 1
ATOM 1610 C C . LYS B 1 8 ? 13.281 -28.812 -6.164 1 93.44 8 LYS B C 1
ATOM 1612 O O . LYS B 1 8 ? 13.805 -28.641 -5.059 1 93.44 8 LYS B O 1
ATOM 1617 N N . THR B 1 9 ? 13.578 -28.094 -7.242 1 91.88 9 THR B N 1
ATOM 1618 C CA . THR B 1 9 ? 14.422 -26.906 -7.105 1 91.88 9 THR B CA 1
ATOM 1619 C C . THR B 1 9 ? 13.789 -25.906 -6.148 1 91.88 9 THR B C 1
ATOM 1621 O O . THR B 1 9 ? 14.469 -25.344 -5.281 1 91.88 9 THR B O 1
ATOM 1624 N N . LEU B 1 10 ? 12.492 -25.703 -6.293 1 88.62 10 LEU B N 1
ATOM 1625 C CA . LEU B 1 10 ? 11.781 -24.797 -5.402 1 88.62 10 LEU B CA 1
ATOM 1626 C C . LEU B 1 10 ? 11.891 -25.25 -3.953 1 88.62 10 LEU B C 1
ATOM 1628 O O . LEU B 1 10 ? 12.117 -24.438 -3.053 1 88.62 10 LEU B O 1
ATOM 1632 N N . LYS B 1 11 ? 11.719 -26.5 -3.736 1 89 11 LYS B N 1
ATOM 1633 C CA . LYS B 1 11 ? 11.828 -27.062 -2.396 1 89 11 LYS B CA 1
ATOM 1634 C C . LYS B 1 11 ? 13.211 -26.812 -1.8 1 89 11 LYS B C 1
ATOM 1636 O O . LYS B 1 11 ? 13.328 -26.391 -0.647 1 89 11 LYS B O 1
ATOM 1641 N N . LEU B 1 12 ? 14.234 -27.062 -2.586 1 90.12 12 LEU B N 1
ATOM 1642 C CA . LEU B 1 12 ? 15.602 -26.875 -2.119 1 90.12 12 LEU B CA 1
ATOM 1643 C C . LEU B 1 12 ? 15.906 -25.391 -1.888 1 90.12 12 LEU B C 1
ATOM 1645 O O . LEU B 1 12 ? 16.547 -25.031 -0.901 1 90.12 12 LEU B O 1
ATOM 1649 N N . PHE B 1 13 ? 15.406 -24.625 -2.797 1 87.12 13 PHE B N 1
ATOM 1650 C CA . PHE B 1 13 ? 15.617 -23.188 -2.662 1 87.12 13 PHE B CA 1
ATOM 1651 C C . PHE B 1 13 ? 14.938 -22.641 -1.41 1 87.12 13 PHE B C 1
ATOM 1653 O O . PHE B 1 13 ? 15.477 -21.781 -0.716 1 87.12 13 PHE B O 1
ATOM 1660 N N . ALA B 1 14 ? 13.805 -23.141 -1.129 1 83.19 14 ALA B N 1
ATOM 1661 C CA . ALA B 1 14 ? 13.07 -22.734 0.072 1 83.19 14 ALA B CA 1
ATOM 1662 C C . ALA B 1 14 ? 13.844 -23.109 1.333 1 83.19 14 ALA B C 1
ATOM 1664 O O . ALA B 1 14 ? 13.828 -22.375 2.32 1 83.19 14 ALA B O 1
ATOM 1665 N N . SER B 1 15 ? 14.547 -24.156 1.25 1 85.56 15 SER B N 1
ATOM 1666 C CA . SER B 1 15 ? 15.227 -24.672 2.436 1 85.56 15 SER B CA 1
ATOM 1667 C C . SER B 1 15 ? 16.641 -24.109 2.559 1 85.56 15 SER B C 1
ATOM 1669 O O . SER B 1 15 ? 17.094 -23.797 3.658 1 85.56 15 SER B O 1
ATOM 1671 N N . LYS B 1 16 ? 17.297 -23.969 1.348 1 86.38 16 LYS B N 1
ATOM 1672 C CA . LYS B 1 16 ? 18.719 -23.688 1.414 1 86.38 16 LYS B CA 1
ATOM 1673 C C . LYS B 1 16 ? 19.062 -22.391 0.675 1 86.38 16 LYS B C 1
ATOM 1675 O O . LYS B 1 16 ? 20.219 -21.953 0.673 1 86.38 16 LYS B O 1
ATOM 1680 N N . GLY B 1 17 ? 18.109 -21.828 0.096 1 82.56 17 GLY B N 1
ATOM 1681 C CA . GLY B 1 17 ? 18.422 -20.703 -0.766 1 82.56 17 GLY B CA 1
ATOM 1682 C C . GLY B 1 17 ? 19.297 -21.094 -1.949 1 82.56 17 GLY B C 1
ATOM 1683 O O . GLY B 1 17 ? 19.125 -22.172 -2.521 1 82.56 17 GLY B O 1
ATOM 1684 N N . SER B 1 18 ? 20.172 -20.141 -2.365 1 82.88 18 SER B N 1
ATOM 1685 C CA . SER B 1 18 ? 21.031 -20.375 -3.525 1 82.88 18 SER B CA 1
ATOM 1686 C C . SER B 1 18 ? 22.203 -21.281 -3.172 1 82.88 18 SER B C 1
ATOM 1688 O O . SER B 1 18 ? 22.984 -21.656 -4.043 1 82.88 18 SER B O 1
ATOM 1690 N N . ARG B 1 19 ? 22.297 -21.766 -1.952 1 87.69 19 ARG B N 1
ATOM 1691 C CA . ARG B 1 19 ? 23.438 -22.562 -1.509 1 87.69 19 ARG B CA 1
ATOM 1692 C C . ARG B 1 19 ? 23.219 -24.047 -1.807 1 87.69 19 ARG B C 1
ATOM 1694 O O . ARG B 1 19 ? 24.125 -24.859 -1.666 1 87.69 19 ARG B O 1
ATOM 1701 N N . PHE B 1 20 ? 21.984 -24.359 -2.182 1 91.56 20 PHE B N 1
ATOM 1702 C CA . PHE B 1 20 ? 21.812 -25.766 -2.521 1 91.56 20 PHE B CA 1
ATOM 1703 C C . PHE B 1 20 ? 22.734 -26.156 -3.672 1 91.56 20 PHE B C 1
ATOM 1705 O O . PHE B 1 20 ? 23.109 -25.312 -4.488 1 91.56 20 PHE B O 1
ATOM 1712 N N . THR B 1 21 ? 23.141 -27.5 -3.771 1 93.81 21 THR B N 1
ATOM 1713 C CA . THR B 1 21 ? 24 -28 -4.832 1 93.81 21 THR B CA 1
ATOM 1714 C C . THR B 1 21 ? 23.219 -28.859 -5.82 1 93.81 21 THR B C 1
ATOM 1716 O O . THR B 1 21 ? 22.109 -29.297 -5.52 1 93.81 21 THR B O 1
ATOM 1719 N N . THR B 1 22 ? 23.797 -28.969 -6.977 1 95.31 22 THR B N 1
ATOM 1720 C CA . THR B 1 22 ? 23.172 -29.844 -7.961 1 95.31 22 THR B CA 1
ATOM 1721 C C . THR B 1 22 ? 23.188 -31.297 -7.488 1 95.31 22 THR B C 1
ATOM 1723 O O . THR B 1 22 ? 22.359 -32.094 -7.898 1 95.31 22 THR B O 1
ATOM 1726 N N . GLU B 1 23 ? 24.125 -31.609 -6.555 1 96.06 23 GLU B N 1
ATOM 1727 C CA . GLU B 1 23 ? 24.094 -32.906 -5.91 1 96.06 23 GLU B CA 1
ATOM 1728 C C . GLU B 1 23 ? 22.844 -33.062 -5.039 1 96.06 23 GLU B C 1
ATOM 1730 O O . GLU B 1 23 ? 22.219 -34.125 -5.031 1 96.06 23 GLU B O 1
ATOM 1735 N N . ASP B 1 24 ? 22.516 -32.094 -4.301 1 96.75 24 ASP B N 1
ATOM 1736 C CA . ASP B 1 24 ? 21.281 -32.094 -3.52 1 96.75 24 ASP B CA 1
ATOM 1737 C C . ASP B 1 24 ? 20.078 -32.344 -4.406 1 96.75 24 ASP B C 1
ATOM 1739 O O . ASP B 1 24 ? 19.203 -33.156 -4.062 1 96.75 24 ASP B O 1
ATOM 1743 N N . LEU B 1 25 ? 20.078 -31.641 -5.523 1 96.88 25 LEU B N 1
ATOM 1744 C CA . LEU B 1 25 ? 18.953 -31.734 -6.457 1 96.88 25 LEU B CA 1
ATOM 1745 C C . LEU B 1 25 ? 18.859 -33.125 -7.051 1 96.88 25 LEU B C 1
ATOM 1747 O O . LEU B 1 25 ? 17.766 -33.719 -7.129 1 96.88 25 LEU B O 1
ATOM 1751 N N . ALA B 1 26 ? 19.984 -33.688 -7.441 1 97.06 26 ALA B N 1
ATOM 1752 C CA . ALA B 1 26 ? 20.016 -35.062 -7.98 1 97.06 26 ALA B CA 1
ATOM 1753 C C . ALA B 1 26 ? 19.484 -36.062 -6.965 1 97.06 26 ALA B C 1
ATOM 1755 O O . ALA B 1 26 ? 18.688 -36.938 -7.309 1 97.06 26 ALA B O 1
ATOM 1756 N N . ARG B 1 27 ? 19.875 -35.875 -5.766 1 96.88 27 ARG B N 1
ATOM 1757 C CA . ARG B 1 27 ? 19.438 -36.75 -4.688 1 96.88 27 ARG B CA 1
ATOM 1758 C C . ARG B 1 27 ? 17.922 -36.656 -4.48 1 96.88 27 ARG B C 1
ATOM 1760 O O . ARG B 1 27 ? 17.234 -37.656 -4.371 1 96.88 27 ARG B O 1
ATOM 1767 N N . GLU B 1 28 ? 17.438 -35.469 -4.461 1 95.12 28 GLU B N 1
ATOM 1768 C CA . GLU B 1 28 ? 16.016 -35.25 -4.262 1 95.12 28 GLU B CA 1
ATOM 1769 C C . GLU B 1 28 ? 15.188 -35.844 -5.402 1 95.12 28 GLU B C 1
ATOM 1771 O O . GLU B 1 28 ? 14.078 -36.344 -5.188 1 95.12 28 GLU B O 1
ATOM 1776 N N . LEU B 1 29 ? 15.781 -35.812 -6.57 1 96.12 29 LEU B N 1
ATOM 1777 C CA . LEU B 1 29 ? 15.086 -36.25 -7.773 1 96.12 29 LEU B CA 1
ATOM 1778 C C . LEU B 1 29 ? 15.289 -37.75 -7.984 1 96.12 29 LEU B C 1
ATOM 1780 O O . LEU B 1 29 ? 14.57 -38.375 -8.766 1 96.12 29 LEU B O 1
ATOM 1784 N N . GLY B 1 30 ? 16.25 -38.312 -7.301 1 95.75 30 GLY B N 1
ATOM 1785 C CA . GLY B 1 30 ? 16.594 -39.719 -7.535 1 95.75 30 GLY B CA 1
ATOM 1786 C C . GLY B 1 30 ? 17.188 -39.969 -8.914 1 95.75 30 GLY B C 1
ATOM 1787 O O . GLY B 1 30 ? 16.828 -40.906 -9.594 1 95.75 30 GLY B O 1
ATOM 1788 N N . THR B 1 31 ? 18 -39.062 -9.352 1 96.44 31 THR B N 1
ATOM 1789 C CA . THR B 1 31 ? 18.641 -39.156 -10.656 1 96.44 31 THR B CA 1
ATOM 1790 C C . THR B 1 31 ? 20.094 -38.719 -10.578 1 96.44 31 THR B C 1
ATOM 1792 O O . THR B 1 31 ? 20.625 -38.469 -9.484 1 96.44 31 THR B O 1
ATOM 1795 N N . SER B 1 32 ? 20.828 -38.75 -11.648 1 94.69 32 SER B N 1
ATOM 1796 C CA . SER B 1 32 ? 22.219 -38.312 -11.688 1 94.69 32 SER B CA 1
ATOM 1797 C C . SER B 1 32 ? 22.328 -36.844 -12.07 1 94.69 32 SER B C 1
ATOM 1799 O O . SER B 1 32 ? 21.438 -36.312 -12.719 1 94.69 32 SER B O 1
ATOM 1801 N N . LYS B 1 33 ? 23.453 -36.281 -11.688 1 94.94 33 LYS B N 1
ATOM 1802 C CA . LYS B 1 33 ? 23.75 -34.938 -12.117 1 94.94 33 LYS B CA 1
ATOM 1803 C C . LYS B 1 33 ? 23.812 -34.844 -13.641 1 94.94 33 LYS B C 1
ATOM 1805 O O . LYS B 1 33 ? 23.391 -33.844 -14.219 1 94.94 33 LYS B O 1
ATOM 1810 N N . ARG B 1 34 ? 24.281 -35.844 -14.195 1 95.31 34 ARG B N 1
ATOM 1811 C CA . ARG B 1 34 ? 24.391 -35.875 -15.656 1 95.31 34 ARG B CA 1
ATOM 1812 C C . ARG B 1 34 ? 23.016 -35.75 -16.297 1 95.31 34 ARG B C 1
ATOM 1814 O O . ARG B 1 34 ? 22.859 -35.031 -17.281 1 95.31 34 ARG B O 1
ATOM 1821 N N . THR B 1 35 ? 22.094 -36.406 -15.758 1 95 35 THR B N 1
ATOM 1822 C CA . THR B 1 35 ? 20.719 -36.344 -16.266 1 95 35 THR B CA 1
ATOM 1823 C C . THR B 1 35 ? 20.172 -34.938 -16.141 1 95 35 THR B C 1
ATOM 1825 O O . THR B 1 35 ? 19.547 -34.406 -17.078 1 95 35 THR B O 1
ATOM 1828 N N . ILE B 1 36 ? 20.453 -34.25 -15.039 1 95.88 36 ILE B N 1
ATOM 1829 C CA . ILE B 1 36 ? 19.969 -32.906 -14.797 1 95.88 36 ILE B CA 1
ATOM 1830 C C . ILE B 1 36 ? 20.578 -31.938 -15.82 1 95.88 36 ILE B C 1
ATOM 1832 O O . ILE B 1 36 ? 19.875 -31.109 -16.406 1 95.88 36 ILE B O 1
ATOM 1836 N N . TYR B 1 37 ? 21.812 -32.188 -16.125 1 94.62 37 TYR B N 1
ATOM 1837 C CA . TYR B 1 37 ? 22.547 -31.25 -17 1 94.62 37 TYR B CA 1
ATOM 1838 C C . TYR B 1 37 ? 22.266 -31.562 -18.469 1 94.62 37 TYR B C 1
ATOM 1840 O O . TYR B 1 37 ? 22.734 -30.844 -19.344 1 94.62 37 TYR B O 1
ATOM 1848 N N . SER B 1 38 ? 21.562 -32.625 -18.719 1 95.75 38 SER B N 1
ATOM 1849 C CA . SER B 1 38 ? 21.062 -32.844 -20.078 1 95.75 38 SER B CA 1
ATOM 1850 C C . SER B 1 38 ? 19.938 -31.859 -20.406 1 95.75 38 SER B C 1
ATOM 1852 O O . SER B 1 38 ? 19.656 -31.594 -21.578 1 95.75 38 SER B O 1
ATOM 1854 N N . TYR B 1 39 ? 19.391 -31.297 -19.406 1 95.19 39 TYR B N 1
ATOM 1855 C CA . TYR B 1 39 ? 18.281 -30.375 -19.562 1 95.19 39 TYR B CA 1
ATOM 1856 C C . TYR B 1 39 ? 18.75 -28.922 -19.375 1 95.19 39 TYR B C 1
ATOM 1858 O O . TYR B 1 39 ? 18.172 -28 -19.969 1 95.19 39 TYR B O 1
ATOM 1866 N N . PHE B 1 40 ? 19.781 -28.781 -18.531 1 96.12 40 PHE B N 1
ATOM 1867 C CA . PHE B 1 40 ? 20.25 -27.453 -18.172 1 96.12 40 PHE B CA 1
ATOM 1868 C C . PHE B 1 40 ? 21.781 -27.391 -18.266 1 96.12 40 PHE B C 1
ATOM 1870 O O . PHE B 1 40 ? 22.469 -28.391 -18.047 1 96.12 40 PHE B O 1
ATOM 1877 N N . SER B 1 41 ? 22.234 -26.203 -18.438 1 94.81 41 SER B N 1
ATOM 1878 C CA . SER B 1 41 ? 23.688 -26.031 -18.594 1 94.81 41 SER B CA 1
ATOM 1879 C C . SER B 1 41 ? 24.344 -25.672 -17.266 1 94.81 41 SER B C 1
ATOM 1881 O O . SER B 1 41 ? 25.5 -26.047 -17.031 1 94.81 41 SER B O 1
ATOM 1883 N N . THR B 1 42 ? 23.625 -24.953 -16.484 1 93.06 42 THR B N 1
ATOM 1884 C CA . THR B 1 42 ? 24.188 -24.484 -15.219 1 93.06 42 THR B CA 1
ATOM 1885 C C . THR B 1 42 ? 23.125 -24.484 -14.125 1 93.06 42 THR B C 1
ATOM 1887 O O . THR B 1 42 ? 21.922 -24.547 -14.414 1 93.06 42 THR B O 1
ATOM 1890 N N . LYS B 1 43 ? 23.547 -24.391 -12.898 1 90.69 43 LYS B N 1
ATOM 1891 C CA . LYS B 1 43 ? 22.625 -24.266 -11.766 1 90.69 43 LYS B CA 1
ATOM 1892 C C . LYS B 1 43 ? 21.797 -22.984 -11.875 1 90.69 43 LYS B C 1
ATOM 1894 O O . LYS B 1 43 ? 20.594 -22.984 -11.594 1 90.69 43 LYS B O 1
ATOM 1899 N N . ASP B 1 44 ? 22.422 -21.922 -12.336 1 87.69 44 ASP B N 1
ATOM 1900 C CA . ASP B 1 44 ? 21.734 -20.656 -12.492 1 87.69 44 ASP B CA 1
ATOM 1901 C C . ASP B 1 44 ? 20.578 -20.766 -13.492 1 87.69 44 ASP B C 1
ATOM 1903 O O . ASP B 1 44 ? 19.5 -20.203 -13.281 1 87.69 44 ASP B O 1
ATOM 1907 N N . GLU B 1 45 ? 20.828 -21.5 -14.438 1 91.69 45 GLU B N 1
ATOM 1908 C CA . GLU B 1 45 ? 19.766 -21.719 -15.414 1 91.69 45 GLU B CA 1
ATOM 1909 C C . GLU B 1 45 ? 18.578 -22.469 -14.789 1 91.69 45 GLU B C 1
ATOM 1911 O O . GLU B 1 45 ? 17.422 -22.172 -15.078 1 91.69 45 GLU B O 1
ATOM 1916 N N . ILE B 1 46 ? 18.891 -23.406 -13.961 1 93.19 46 ILE B N 1
ATOM 1917 C CA . ILE B 1 46 ? 17.844 -24.172 -13.273 1 93.19 46 ILE B CA 1
ATOM 1918 C C . ILE B 1 46 ? 17 -23.219 -12.422 1 93.19 46 ILE B C 1
ATOM 1920 O O . ILE B 1 46 ? 15.766 -23.25 -12.492 1 93.19 46 ILE B O 1
ATOM 1924 N N . ILE B 1 47 ? 17.641 -22.344 -11.734 1 88.19 47 ILE B N 1
ATOM 1925 C CA . ILE B 1 47 ? 16.969 -21.406 -10.844 1 88.19 47 ILE B CA 1
ATOM 1926 C C . ILE B 1 47 ? 16.125 -20.422 -11.656 1 88.19 47 ILE B C 1
ATOM 1928 O O . ILE B 1 47 ? 14.945 -20.219 -11.359 1 88.19 47 ILE B O 1
ATOM 1932 N N . GLU B 1 48 ? 16.688 -19.922 -12.695 1 87.31 48 GLU B N 1
ATOM 1933 C CA . GLU B 1 48 ? 16 -18.969 -13.547 1 87.31 48 GLU B CA 1
ATOM 1934 C C . GLU B 1 48 ? 14.75 -19.594 -14.172 1 87.31 48 GLU B C 1
ATOM 1936 O O . GLU B 1 48 ? 13.664 -19 -14.117 1 87.31 48 GLU B O 1
ATOM 1941 N N . LYS B 1 49 ? 14.93 -20.75 -14.695 1 91.06 49 LYS B N 1
ATOM 1942 C CA . LYS B 1 49 ? 13.812 -21.422 -15.359 1 91.06 49 LYS B CA 1
ATOM 1943 C C . LYS B 1 49 ? 12.75 -21.844 -14.352 1 91.06 49 LYS B C 1
ATOM 1945 O O . LYS B 1 49 ? 11.555 -21.859 -14.664 1 91.06 49 LYS B O 1
ATOM 1950 N N . THR B 1 50 ? 13.203 -22.188 -13.195 1 89.44 50 THR B N 1
ATOM 1951 C CA . THR B 1 50 ? 12.266 -22.516 -12.133 1 89.44 50 THR B CA 1
ATOM 1952 C C . THR B 1 50 ? 11.406 -21.312 -11.766 1 89.44 50 THR B C 1
ATOM 1954 O O . THR B 1 50 ? 10.18 -21.422 -11.664 1 89.44 50 THR B O 1
ATOM 1957 N N . ILE B 1 51 ? 11.969 -20.172 -11.625 1 83.62 51 ILE B N 1
ATOM 1958 C CA . ILE B 1 51 ? 11.242 -18.953 -11.289 1 83.62 51 ILE B CA 1
ATOM 1959 C C . ILE B 1 51 ? 10.305 -18.578 -12.438 1 83.62 51 ILE B C 1
ATOM 1961 O O . ILE B 1 51 ? 9.148 -18.203 -12.203 1 83.62 51 ILE B O 1
ATOM 1965 N N . GLU B 1 52 ? 10.781 -18.688 -13.602 1 85.88 52 GLU B N 1
ATOM 1966 C CA . GLU B 1 52 ? 9.945 -18.422 -14.773 1 85.88 52 GLU B CA 1
ATOM 1967 C C . GLU B 1 52 ? 8.734 -1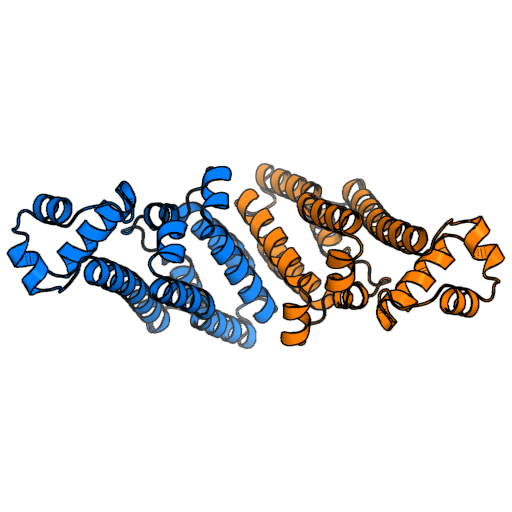9.359 -14.805 1 85.88 52 GLU B C 1
ATOM 1969 O O . GLU B 1 52 ? 7.633 -18.938 -15.172 1 85.88 52 GLU B O 1
ATOM 1974 N N . PHE B 1 53 ? 9.031 -20.578 -14.484 1 87.69 53 PHE B N 1
ATOM 1975 C CA . PHE B 1 53 ? 7.957 -21.578 -14.43 1 87.69 53 PHE B CA 1
ATOM 1976 C C . PHE B 1 53 ? 6.867 -21.141 -13.453 1 87.69 53 PHE B C 1
ATOM 1978 O O . PHE B 1 53 ? 5.676 -21.219 -13.773 1 87.69 53 PHE B O 1
ATOM 1985 N N . VAL B 1 54 ? 7.234 -20.641 -12.328 1 84.75 54 VAL B N 1
ATOM 1986 C CA . VAL B 1 54 ? 6.281 -20.203 -11.312 1 84.75 54 VAL B CA 1
ATOM 1987 C C . VAL B 1 54 ? 5.457 -19.031 -11.844 1 84.75 54 VAL B C 1
ATOM 1989 O O . VAL B 1 54 ? 4.23 -19.031 -11.742 1 84.75 54 VAL B O 1
ATOM 1992 N N . PHE B 1 55 ? 6.062 -18.078 -12.461 1 83.75 55 PHE B N 1
ATOM 1993 C CA . PHE B 1 55 ? 5.375 -16.922 -13.023 1 83.75 55 PHE B CA 1
ATOM 1994 C C . PHE B 1 55 ? 4.402 -17.359 -14.117 1 83.75 55 PHE B C 1
ATOM 1996 O O . PHE B 1 55 ? 3.266 -16.875 -14.164 1 83.75 55 PHE B O 1
ATOM 2003 N N . ASN B 1 56 ? 4.926 -18.234 -14.914 1 86.56 56 ASN B N 1
ATOM 2004 C CA . ASN B 1 56 ? 4.09 -18.688 -16.016 1 86.56 56 ASN B CA 1
ATOM 2005 C C . ASN B 1 56 ? 2.854 -19.438 -15.523 1 86.56 56 ASN B C 1
ATOM 2007 O O . ASN B 1 56 ? 1.772 -19.312 -16.094 1 86.56 56 ASN B O 1
ATOM 2011 N N . GLU B 1 57 ? 3.02 -20.203 -14.516 1 86.88 57 GLU B N 1
ATOM 2012 C CA . GLU B 1 57 ? 1.875 -20.891 -13.93 1 86.88 57 GLU B CA 1
ATOM 2013 C C . GLU B 1 57 ? 0.849 -19.891 -13.398 1 86.88 57 GLU B C 1
ATOM 2015 O O . GLU B 1 57 ? -0.357 -20.078 -13.57 1 86.88 57 GLU B O 1
ATOM 2020 N N . MET B 1 58 ? 1.326 -18.812 -12.789 1 86.19 58 MET B N 1
ATOM 2021 C CA . MET B 1 58 ? 0.439 -17.797 -12.242 1 86.19 58 MET B CA 1
ATOM 2022 C C . MET B 1 58 ? -0.269 -17.031 -13.352 1 86.19 58 MET B C 1
ATOM 2024 O O . MET B 1 58 ? -1.473 -16.781 -13.273 1 86.19 58 MET B O 1
ATOM 2028 N N . ILE B 1 59 ? 0.461 -16.719 -14.367 1 87.19 59 ILE B N 1
ATOM 2029 C CA . ILE B 1 59 ? -0.09 -15.992 -15.5 1 87.19 59 ILE B CA 1
ATOM 2030 C C . ILE B 1 59 ? -1.16 -16.844 -16.188 1 87.19 59 ILE B C 1
ATOM 2032 O O . ILE B 1 59 ? -2.236 -16.344 -16.516 1 87.19 59 ILE B O 1
ATOM 2036 N N . THR B 1 60 ? -0.794 -18.094 -16.344 1 91.19 60 THR B N 1
ATOM 2037 C CA . THR B 1 60 ? -1.723 -19 -17 1 91.19 60 THR B CA 1
ATOM 2038 C C . THR B 1 60 ? -3.002 -19.156 -16.188 1 91.19 60 THR B C 1
ATOM 2040 O O . THR B 1 60 ? -4.105 -19.109 -16.734 1 91.19 60 THR B O 1
ATOM 2043 N N . SER B 1 61 ? -2.84 -19.375 -14.914 1 91.81 61 SER B N 1
ATOM 2044 C CA . SER B 1 61 ? -3.996 -19.516 -14.031 1 91.81 61 SER B CA 1
ATOM 2045 C C . SER B 1 61 ? -4.859 -18.266 -14.055 1 91.81 61 SER B C 1
ATOM 2047 O O . SER B 1 61 ? -6.086 -18.344 -14.141 1 91.81 61 SER B O 1
ATOM 2049 N N . ASP B 1 62 ? -4.266 -17.062 -14.016 1 91.62 62 ASP B N 1
ATOM 2050 C CA . ASP B 1 62 ? -4.98 -15.789 -14.094 1 91.62 62 ASP B CA 1
ATOM 2051 C C . ASP B 1 62 ? -5.754 -15.68 -15.406 1 91.62 62 ASP B C 1
ATOM 2053 O O . ASP B 1 62 ? -6.918 -15.273 -15.414 1 91.62 62 ASP B O 1
ATOM 2057 N N . ALA B 1 63 ? -5.07 -16.078 -16.484 1 93 63 ALA B N 1
ATOM 2058 C CA . ALA B 1 63 ? -5.684 -15.984 -17.812 1 93 63 ALA B CA 1
ATOM 2059 C C . ALA B 1 63 ? -6.91 -16.891 -17.906 1 93 63 ALA B C 1
ATOM 2061 O O . ALA B 1 63 ? -7.906 -16.531 -18.531 1 93 63 ALA B O 1
ATOM 2062 N N . GLU B 1 64 ? -6.84 -18.031 -17.312 1 95.62 64 GLU B N 1
ATOM 2063 C CA . GLU B 1 64 ? -7.961 -18.953 -17.312 1 95.62 64 GLU B CA 1
ATOM 2064 C C . GLU B 1 64 ? -9.172 -18.375 -16.594 1 95.62 64 GLU B C 1
ATOM 2066 O O . GLU B 1 64 ? -10.305 -18.5 -17.062 1 95.62 64 GLU B O 1
ATOM 2071 N N . ILE B 1 65 ? -8.938 -17.719 -15.484 1 96 65 ILE B N 1
ATOM 2072 C CA . ILE B 1 65 ? -10.008 -17.094 -14.719 1 96 65 ILE B CA 1
ATOM 2073 C C . ILE B 1 65 ? -10.625 -15.961 -15.539 1 96 65 ILE B C 1
ATOM 2075 O O . ILE B 1 65 ? -11.852 -15.898 -15.695 1 96 65 ILE B O 1
ATOM 2079 N N . LEU B 1 66 ? -9.82 -15.133 -16.125 1 94.81 66 LEU B N 1
ATOM 2080 C CA . LEU B 1 66 ? -10.273 -13.945 -16.844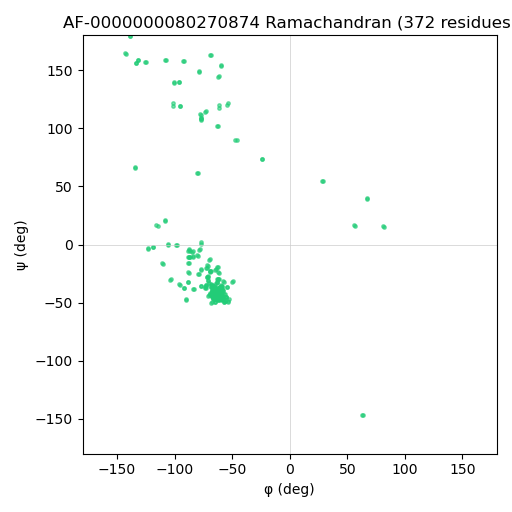 1 94.81 66 LEU B CA 1
ATOM 2081 C C . LEU B 1 66 ? -10.961 -14.312 -18.141 1 94.81 66 LEU B C 1
ATOM 2083 O O . LEU B 1 66 ? -11.867 -13.609 -18.594 1 94.81 66 LEU B O 1
ATOM 2087 N N . GLY B 1 67 ? -10.555 -15.414 -18.75 1 94.88 67 GLY B N 1
ATOM 2088 C CA . GLY B 1 67 ? -11.094 -15.844 -20.031 1 94.88 67 GLY B CA 1
ATOM 2089 C C . GLY B 1 67 ? -12.336 -16.719 -19.906 1 94.88 67 GLY B C 1
ATOM 2090 O O . GLY B 1 67 ? -12.945 -17.094 -20.906 1 94.88 67 GLY B O 1
ATOM 2091 N N . ASN B 1 68 ? -12.719 -17.078 -18.656 1 96.62 68 ASN B N 1
ATOM 2092 C CA . ASN B 1 68 ? -13.883 -17.922 -18.438 1 96.62 68 ASN B CA 1
ATOM 2093 C C . ASN B 1 68 ? -15.188 -17.156 -18.594 1 96.62 68 ASN B C 1
ATOM 2095 O O . ASN B 1 68 ? -15.586 -16.391 -17.719 1 96.62 68 ASN B O 1
ATOM 2099 N N . ASN B 1 69 ? -15.93 -17.359 -19.641 1 95.19 69 ASN B N 1
ATOM 2100 C CA . ASN B 1 69 ? -17.125 -16.609 -19.984 1 95.19 69 ASN B CA 1
ATOM 2101 C C . ASN B 1 69 ? -18.328 -17.062 -19.156 1 95.19 69 ASN B C 1
ATOM 2103 O O . ASN B 1 69 ? -19.391 -16.438 -19.203 1 95.19 69 ASN B O 1
ATOM 2107 N N . GLU B 1 70 ? -18.188 -18.062 -18.344 1 97.44 70 GLU B N 1
ATOM 2108 C CA . GLU B 1 70 ? -19.266 -18.531 -17.484 1 97.44 70 GLU B CA 1
ATOM 2109 C C . GLU B 1 70 ? -19.297 -17.781 -16.156 1 97.44 70 GLU B C 1
ATOM 2111 O O . GLU B 1 70 ? -20.266 -17.859 -15.414 1 97.44 70 GLU B O 1
ATOM 2116 N N . LEU B 1 71 ? -18.297 -17.062 -15.93 1 96.56 71 LEU B N 1
ATOM 2117 C CA . LEU B 1 71 ? -18.188 -16.312 -14.68 1 96.56 71 LEU B CA 1
ATOM 2118 C C . LEU B 1 71 ? -18.656 -14.875 -14.859 1 96.56 71 LEU B C 1
ATOM 2120 O O . LEU B 1 71 ? -18.406 -14.258 -15.898 1 96.56 71 LEU B O 1
ATOM 2124 N N . THR B 1 72 ? -19.359 -14.398 -13.844 1 94.31 72 THR B N 1
ATOM 2125 C CA . THR B 1 72 ? -19.672 -12.969 -13.797 1 94.31 72 THR B CA 1
ATOM 2126 C C . THR B 1 72 ? -18.422 -12.148 -13.531 1 94.31 72 THR B C 1
ATOM 2128 O O . THR B 1 72 ? -17.391 -12.695 -13.133 1 94.31 72 THR B O 1
ATOM 2131 N N . LEU B 1 73 ? -18.5 -10.906 -13.789 1 93.5 73 LEU B N 1
ATOM 2132 C CA . LEU B 1 73 ? -17.391 -10 -13.523 1 93.5 73 LEU B CA 1
ATOM 2133 C C . LEU B 1 73 ? -16.953 -10.078 -12.07 1 93.5 73 LEU B C 1
ATOM 2135 O O . LEU B 1 73 ? -15.758 -10.188 -11.781 1 93.5 73 LEU B O 1
ATOM 2139 N N . GLN B 1 74 ? -17.891 -10.07 -11.164 1 91.56 74 GLN B N 1
ATOM 2140 C CA . GLN B 1 74 ? -17.594 -10.125 -9.742 1 91.56 74 GLN B CA 1
ATOM 2141 C C . GLN B 1 74 ? -16.922 -11.445 -9.367 1 91.56 74 GLN B C 1
ATOM 2143 O O . GLN B 1 74 ? -15.977 -11.461 -8.578 1 91.56 74 GLN B O 1
ATOM 2148 N N . GLU B 1 75 ? -17.391 -12.539 -9.969 1 94.19 75 GLU B N 1
ATOM 2149 C CA . GLU B 1 75 ? -16.781 -13.844 -9.711 1 94.19 75 GLU B CA 1
ATOM 2150 C C . GLU B 1 75 ? -15.344 -13.891 -10.203 1 94.19 75 GLU B C 1
ATOM 2152 O O . GLU B 1 75 ? -14.469 -14.438 -9.523 1 94.19 75 GLU B O 1
ATOM 2157 N N . LYS B 1 76 ? -15.086 -13.312 -11.344 1 95.75 76 LYS B N 1
ATOM 2158 C CA . LYS B 1 76 ? -13.727 -13.266 -11.883 1 95.75 76 LYS B CA 1
ATOM 2159 C C . LYS B 1 76 ? -12.797 -12.508 -10.945 1 95.75 76 LYS B C 1
ATOM 2161 O O . LYS B 1 76 ? -11.688 -12.961 -10.664 1 95.75 76 LYS B O 1
ATOM 2166 N N . ILE B 1 77 ? -13.25 -11.367 -10.461 1 94.38 77 ILE B N 1
ATOM 2167 C CA . ILE B 1 77 ? -12.438 -10.539 -9.57 1 94.38 77 ILE B CA 1
ATOM 2168 C C . ILE B 1 77 ? -12.133 -11.312 -8.289 1 94.38 77 ILE B C 1
ATOM 2170 O O . ILE B 1 77 ? -10.977 -11.383 -7.859 1 94.38 77 ILE B O 1
ATOM 2174 N N . LYS B 1 78 ? -13.133 -11.969 -7.742 1 92.88 78 LYS B N 1
ATOM 2175 C CA . LYS B 1 78 ? -12.969 -12.742 -6.516 1 92.88 78 LYS B CA 1
ATOM 2176 C C . LYS B 1 78 ? -11.961 -13.875 -6.715 1 92.88 78 LYS B C 1
ATOM 2178 O O . LYS B 1 78 ? -11.047 -14.055 -5.906 1 92.88 78 LYS B O 1
ATOM 2183 N N . LEU B 1 79 ? -12.141 -14.586 -7.805 1 93.94 79 LEU B N 1
ATOM 2184 C CA . LEU B 1 79 ? -11.266 -15.719 -8.078 1 93.94 79 LEU B CA 1
ATOM 2185 C C . LEU B 1 79 ? -9.844 -15.25 -8.359 1 93.94 79 LEU B C 1
ATOM 2187 O O . LEU B 1 79 ? -8.875 -15.891 -7.938 1 93.94 79 LEU B O 1
ATOM 2191 N N . TYR B 1 80 ? -9.711 -14.133 -9.086 1 93.56 80 TYR B N 1
ATOM 2192 C CA . TYR B 1 80 ? -8.398 -13.586 -9.398 1 93.56 80 TYR B CA 1
ATOM 2193 C C . TYR B 1 80 ? -7.637 -13.227 -8.125 1 93.56 80 TYR B C 1
ATOM 2195 O O . TYR B 1 80 ? -6.484 -13.625 -7.945 1 93.56 80 TYR B O 1
ATOM 2203 N N . PHE B 1 81 ? -8.242 -12.547 -7.188 1 91.69 81 PHE B N 1
ATOM 2204 C CA . PHE B 1 81 ? -7.613 -12.102 -5.949 1 91.69 81 PHE B CA 1
ATOM 2205 C C . PHE B 1 81 ? -7.309 -13.281 -5.043 1 91.69 81 PHE B C 1
ATOM 2207 O O . PHE B 1 81 ? -6.375 -13.227 -4.238 1 91.69 81 PHE B O 1
ATOM 2214 N N . ASN B 1 82 ? -8.008 -14.367 -5.223 1 89 82 ASN B N 1
ATOM 2215 C CA . ASN B 1 82 ? -7.805 -15.531 -4.367 1 89 82 ASN B CA 1
ATOM 2216 C C . ASN B 1 82 ? -6.898 -16.562 -5.031 1 89 82 ASN B C 1
ATOM 2218 O O . ASN B 1 82 ? -6.637 -17.625 -4.465 1 89 82 ASN B O 1
ATOM 2222 N N . ASN B 1 83 ? -6.461 -16.234 -6.27 1 88.19 83 ASN B N 1
ATOM 2223 C CA . ASN B 1 83 ? -5.66 -17.188 -7.035 1 88.19 83 ASN B CA 1
ATOM 2224 C C . ASN B 1 83 ? -4.199 -17.172 -6.59 1 88.19 83 ASN B C 1
ATOM 2226 O O . ASN B 1 83 ? -3.322 -16.734 -7.34 1 88.19 83 ASN B O 1
ATOM 2230 N N . ILE B 1 84 ? -3.861 -17.484 -5.391 1 80.25 84 ILE B N 1
ATOM 2231 C CA . ILE B 1 84 ? -2.516 -17.578 -4.836 1 80.25 84 ILE B CA 1
ATOM 2232 C C . ILE B 1 84 ? -2.033 -19.031 -4.891 1 80.25 84 ILE B C 1
ATOM 2234 O O . ILE B 1 84 ? -2.703 -19.938 -4.383 1 80.25 84 ILE B O 1
ATOM 2238 N N . PRO B 1 85 ? -0.913 -19.188 -5.648 1 71.69 85 PRO B N 1
ATOM 2239 C CA . PRO B 1 85 ? -0.462 -20.578 -5.762 1 71.69 85 PRO B CA 1
ATOM 2240 C C . PRO B 1 85 ? -0.057 -21.188 -4.418 1 71.69 85 PRO B C 1
ATOM 2242 O O . PRO B 1 85 ? 0.776 -20.609 -3.709 1 71.69 85 PRO B O 1
ATOM 2245 N N . ASP B 1 86 ? -0.889 -22.047 -3.734 1 63.5 86 ASP B N 1
ATOM 2246 C CA . ASP B 1 86 ? -0.574 -22.734 -2.484 1 63.5 86 ASP B CA 1
ATOM 2247 C C . ASP B 1 86 ? 0.683 -23.578 -2.629 1 63.5 86 ASP B C 1
ATOM 2249 O O . ASP B 1 86 ? 1.456 -23.719 -1.68 1 63.5 86 ASP B O 1
ATOM 2253 N N . ALA B 1 87 ? 0.857 -24.078 -3.828 1 57.09 87 ALA B N 1
ATOM 2254 C CA . ALA B 1 87 ? 1.813 -25.156 -4.059 1 57.09 87 ALA B CA 1
ATOM 2255 C C . ALA B 1 87 ? 3.248 -24.656 -3.9 1 57.09 87 ALA B C 1
ATOM 2257 O O . ALA B 1 87 ? 4.164 -25.453 -3.674 1 57.09 87 ALA B O 1
ATOM 2258 N N . TYR B 1 88 ? 3.432 -23.406 -3.85 1 64.38 88 TYR B N 1
ATOM 2259 C CA . TYR B 1 88 ? 4.836 -23.047 -4.02 1 64.38 88 TYR B CA 1
ATOM 2260 C C . TYR B 1 88 ? 5.383 -22.391 -2.758 1 64.38 88 TYR B C 1
ATOM 2262 O O . TYR B 1 88 ? 6.562 -22.016 -2.699 1 64.38 88 TYR B O 1
ATOM 2270 N N . ASN B 1 89 ? 4.719 -22.547 -1.745 1 67.31 89 ASN B N 1
ATOM 2271 C CA . ASN B 1 89 ? 5.211 -21.891 -0.538 1 67.31 89 ASN B CA 1
ATOM 2272 C C . ASN B 1 89 ? 6.016 -20.625 -0.869 1 67.31 89 ASN B C 1
ATOM 2274 O O . ASN B 1 89 ? 7.172 -20.5 -0.46 1 67.31 89 ASN B O 1
ATOM 2278 N N . LEU B 1 90 ? 5.469 -19.719 -1.602 1 74.06 90 LEU B N 1
ATOM 2279 C CA . LEU B 1 90 ? 6.168 -18.531 -2.088 1 74.06 90 LEU B CA 1
ATOM 2280 C C . LEU B 1 90 ? 6.906 -17.828 -0.954 1 74.06 90 LEU B C 1
ATOM 2282 O O . LEU B 1 90 ? 7.996 -17.297 -1.156 1 74.06 90 LEU B O 1
ATOM 2286 N N . GLY B 1 91 ? 6.316 -17.953 0.174 1 72.69 91 GLY B N 1
A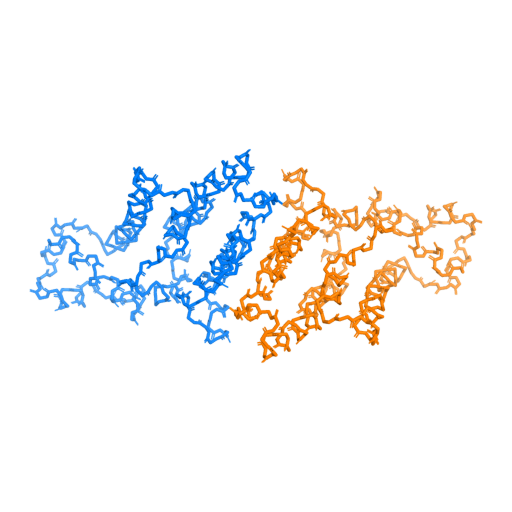TOM 2287 C CA . GLY B 1 91 ? 6.945 -17.344 1.336 1 72.69 91 GLY B CA 1
ATOM 2288 C C . GLY B 1 91 ? 8.352 -17.859 1.591 1 72.69 91 GLY B C 1
ATOM 2289 O O . GLY B 1 91 ? 9.25 -17.094 1.931 1 72.69 91 GLY B O 1
ATOM 2290 N N . SER B 1 92 ? 8.539 -19.141 1.386 1 72.62 92 SER B N 1
ATOM 2291 C CA . SER B 1 92 ? 9.828 -19.766 1.655 1 72.62 92 SER B CA 1
ATOM 2292 C C . SER B 1 92 ? 10.867 -19.344 0.621 1 72.62 92 SER B C 1
ATOM 2294 O O . SER B 1 92 ? 12.07 -19.375 0.898 1 72.62 92 SER B O 1
ATOM 2296 N N . ILE B 1 93 ? 10.367 -19.047 -0.531 1 74.38 93 ILE B N 1
ATOM 2297 C CA . ILE B 1 93 ? 11.266 -18.594 -1.586 1 74.38 93 ILE B CA 1
ATOM 2298 C C . ILE B 1 93 ? 11.648 -17.141 -1.341 1 74.38 93 ILE B C 1
ATOM 2300 O O . ILE B 1 93 ? 12.812 -16.766 -1.5 1 74.38 93 ILE B O 1
ATOM 2304 N N . ILE B 1 94 ? 10.727 -16.406 -0.837 1 76.19 94 ILE B N 1
ATOM 2305 C CA . ILE B 1 94 ? 10.875 -14.969 -0.676 1 76.19 94 ILE B CA 1
ATOM 2306 C C . ILE B 1 94 ? 11.883 -14.672 0.431 1 76.19 94 ILE B C 1
ATOM 2308 O O . ILE B 1 94 ? 12.617 -13.688 0.364 1 76.19 94 ILE B O 1
ATOM 2312 N N . ILE B 1 95 ? 11.977 -15.586 1.354 1 73.5 95 ILE B N 1
ATOM 2313 C CA . ILE B 1 95 ? 12.914 -15.383 2.453 1 73.5 95 ILE B CA 1
ATOM 2314 C C . ILE B 1 95 ? 14.344 -15.305 1.91 1 73.5 95 ILE B C 1
ATOM 2316 O O . ILE B 1 95 ? 15.227 -14.719 2.543 1 73.5 95 ILE B O 1
ATOM 2320 N N . HIS B 1 96 ? 14.523 -15.805 0.705 1 77.5 96 HIS B N 1
ATOM 2321 C CA . HIS B 1 96 ? 15.852 -15.805 0.107 1 77.5 96 HIS B CA 1
ATOM 2322 C C . HIS B 1 96 ? 15.945 -14.797 -1.029 1 77.5 96 HIS B C 1
ATOM 2324 O O . H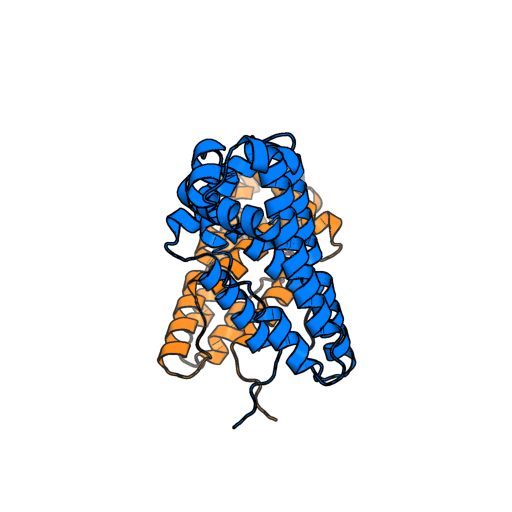IS B 1 96 ? 16.828 -14.891 -1.88 1 77.5 96 HIS B O 1
ATOM 2330 N N . MET B 1 97 ? 15.07 -13.867 -1.03 1 76.75 97 MET B N 1
ATOM 2331 C CA . MET B 1 97 ? 14.992 -12.883 -2.1 1 76.75 97 MET B CA 1
ATOM 2332 C C . MET B 1 97 ? 16.234 -12 -2.117 1 76.75 97 MET B C 1
ATOM 2334 O O . MET B 1 97 ? 16.672 -11.555 -3.18 1 76.75 97 MET B O 1
ATOM 2338 N N . ASP B 1 98 ? 16.703 -11.742 -0.985 1 75.12 98 ASP B N 1
ATOM 2339 C CA . ASP B 1 98 ? 17.938 -10.984 -0.933 1 75.12 98 ASP B CA 1
ATOM 2340 C C . ASP B 1 98 ? 19.031 -11.656 -1.758 1 75.12 98 ASP B C 1
ATOM 2342 O O . ASP B 1 98 ? 19.828 -10.984 -2.414 1 75.12 98 ASP B O 1
ATOM 2346 N N . ASP B 1 99 ? 19.062 -12.984 -1.758 1 75.5 99 ASP B N 1
ATOM 2347 C CA . ASP B 1 99 ? 20 -13.734 -2.586 1 75.5 99 ASP B CA 1
ATOM 2348 C C . ASP B 1 99 ? 19.75 -13.492 -4.07 1 75.5 99 ASP B C 1
ATOM 2350 O O . ASP B 1 99 ? 20.688 -13.297 -4.848 1 75.5 99 ASP B O 1
ATOM 2354 N N . LEU B 1 100 ? 18.516 -13.477 -4.332 1 77.69 100 LEU B N 1
ATOM 2355 C CA . LEU B 1 100 ? 18.141 -13.258 -5.727 1 77.69 100 LEU B CA 1
ATOM 2356 C C . LEU B 1 100 ? 18.594 -11.883 -6.203 1 77.69 100 LEU B C 1
ATOM 2358 O O . LEU B 1 100 ? 19.141 -11.742 -7.297 1 77.69 100 LEU B O 1
ATOM 2362 N N . GLN B 1 101 ? 18.328 -10.891 -5.367 1 81.75 101 GLN B N 1
ATOM 2363 C CA . GLN B 1 101 ? 18.688 -9.523 -5.707 1 81.75 101 GLN B CA 1
ATOM 2364 C C . GLN B 1 101 ? 20.203 -9.375 -5.875 1 81.75 101 GLN B C 1
ATOM 2366 O O . GLN B 1 101 ? 20.656 -8.719 -6.809 1 81.75 101 GLN B O 1
ATOM 2371 N N . GLN B 1 102 ? 20.938 -10.008 -5.109 1 83.75 102 GLN B N 1
ATOM 2372 C CA . GLN B 1 102 ? 22.391 -9.859 -5.082 1 83.75 102 GLN B CA 1
ATOM 2373 C C . GLN B 1 102 ? 23.062 -10.703 -6.164 1 83.75 102 GLN B C 1
ATOM 2375 O O . GLN B 1 102 ? 23.969 -10.227 -6.859 1 83.75 102 GLN B O 1
ATOM 2380 N N . TYR B 1 103 ? 22.562 -11.891 -6.418 1 82.38 103 TYR B N 1
ATOM 2381 C CA . TYR B 1 103 ? 23.312 -12.852 -7.23 1 82.38 103 TYR B CA 1
ATOM 2382 C C . TYR B 1 103 ? 22.641 -13.062 -8.578 1 82.38 103 TYR B C 1
ATOM 2384 O O . TYR B 1 103 ? 23.25 -13.586 -9.516 1 82.38 103 TYR B O 1
ATOM 2392 N N . TYR B 1 104 ? 21.391 -12.641 -8.641 1 84.44 104 TYR B N 1
ATOM 2393 C CA . TYR B 1 104 ? 20.641 -12.828 -9.875 1 84.44 104 TYR B CA 1
ATOM 2394 C C . TYR B 1 104 ? 19.891 -11.555 -10.266 1 84.44 104 TYR B C 1
ATOM 2396 O O . TYR B 1 104 ? 18.656 -11.555 -10.344 1 84.44 104 TYR B O 1
ATOM 2404 N N . PRO B 1 105 ? 20.609 -10.531 -10.594 1 85.62 105 PRO B N 1
ATOM 2405 C CA . PRO B 1 105 ? 19.969 -9.242 -10.852 1 85.62 105 PRO B CA 1
ATOM 2406 C C . PRO B 1 105 ? 18.969 -9.305 -12.008 1 85.62 105 PRO B C 1
ATOM 2408 O O . PRO B 1 105 ? 17.938 -8.633 -11.977 1 85.62 105 PRO B O 1
ATOM 2411 N N . TYR B 1 106 ? 19.297 -10.07 -12.984 1 84.81 106 TYR B N 1
ATOM 2412 C CA . TYR B 1 106 ? 18.391 -10.203 -14.125 1 84.81 106 TYR B CA 1
ATOM 2413 C C . TYR B 1 106 ? 17.094 -10.875 -13.719 1 84.81 106 TYR B C 1
ATOM 2415 O O . TYR B 1 106 ? 16.016 -10.445 -14.133 1 84.81 106 TYR B O 1
ATOM 2423 N N . LEU B 1 107 ? 17.172 -11.859 -12.883 1 80.94 107 LEU B N 1
ATOM 2424 C CA . LEU B 1 107 ? 15.977 -12.539 -12.383 1 80.94 107 LEU B CA 1
ATOM 2425 C C . LEU B 1 107 ? 15.164 -11.609 -11.477 1 80.94 107 LEU B C 1
ATOM 2427 O O . LEU B 1 107 ? 13.93 -11.609 -11.523 1 80.94 107 LEU B O 1
ATOM 2431 N N . TRP B 1 108 ? 15.859 -10.797 -10.766 1 83.5 108 TRP B N 1
ATOM 2432 C CA . TRP B 1 108 ? 15.203 -9.836 -9.891 1 83.5 108 TRP B CA 1
ATOM 2433 C C . TRP B 1 108 ? 14.422 -8.812 -10.711 1 83.5 108 TRP B C 1
ATOM 2435 O O . TRP B 1 108 ? 13.305 -8.43 -10.344 1 83.5 108 TRP B O 1
ATOM 2445 N N . GLU B 1 109 ? 14.961 -8.43 -11.766 1 87.5 109 GLU B N 1
ATOM 2446 C CA . GLU B 1 109 ? 14.266 -7.508 -12.664 1 87.5 109 GLU B CA 1
ATOM 2447 C C . GLU B 1 109 ? 12.984 -8.125 -13.203 1 87.5 109 GLU B C 1
ATOM 2449 O O . GLU B 1 109 ? 11.961 -7.445 -13.328 1 87.5 109 GLU B O 1
ATOM 2454 N N . LYS B 1 110 ? 13.023 -9.359 -13.5 1 82.81 110 LYS B N 1
ATOM 2455 C CA . LYS B 1 110 ? 11.836 -10.062 -13.977 1 82.81 110 LYS B CA 1
ATOM 2456 C C . LYS B 1 110 ? 10.758 -10.109 -12.898 1 82.81 110 LYS B C 1
ATOM 2458 O O . LYS B 1 110 ? 9.578 -9.922 -13.18 1 82.81 110 LYS B O 1
ATOM 2463 N N . VAL B 1 111 ? 11.188 -10.344 -11.688 1 81.81 111 VAL B N 1
ATOM 2464 C CA . VAL B 1 111 ? 10.266 -10.352 -10.555 1 81.81 111 VAL B CA 1
ATOM 2465 C C . VAL B 1 111 ? 9.609 -8.977 -10.414 1 81.81 111 VAL B C 1
ATOM 2467 O O . VAL B 1 111 ? 8.391 -8.875 -10.305 1 81.81 111 VAL B O 1
ATOM 2470 N N . ASN B 1 112 ? 10.414 -7.941 -10.516 1 84.31 112 ASN B N 1
ATOM 2471 C CA . ASN B 1 112 ? 9.906 -6.582 -10.383 1 84.31 112 ASN B CA 1
ATOM 2472 C C . ASN B 1 112 ? 8.914 -6.242 -11.5 1 84.31 112 ASN B C 1
ATOM 2474 O O . ASN B 1 112 ? 7.887 -5.617 -11.25 1 84.31 112 ASN B O 1
ATOM 2478 N N . ASN B 1 113 ? 9.25 -6.664 -12.656 1 86.12 113 ASN B N 1
ATOM 2479 C CA . ASN B 1 113 ? 8.352 -6.438 -13.781 1 86.12 113 ASN B CA 1
ATOM 2480 C C . ASN B 1 113 ? 7.02 -7.156 -13.594 1 86.12 113 ASN B C 1
ATOM 2482 O O . ASN B 1 113 ? 5.965 -6.617 -13.93 1 86.12 113 ASN B O 1
ATOM 2486 N N . TYR B 1 114 ? 7.102 -8.32 -13.117 1 82.06 114 TYR B N 1
ATOM 2487 C CA . TYR B 1 114 ? 5.883 -9.062 -12.828 1 82.06 114 TYR B CA 1
ATOM 2488 C C . TYR B 1 114 ? 5.043 -8.344 -11.773 1 82.06 114 TYR B C 1
ATOM 2490 O O . TYR B 1 114 ? 3.826 -8.211 -11.93 1 82.06 114 TYR B O 1
ATOM 2498 N N . VAL B 1 115 ? 5.641 -7.836 -10.75 1 84.06 115 VAL B N 1
ATOM 2499 C CA . VAL B 1 115 ? 4.945 -7.121 -9.688 1 84.06 115 VAL B CA 1
ATOM 2500 C C . VAL B 1 115 ? 4.246 -5.891 -10.266 1 84.06 115 VAL B C 1
ATOM 2502 O O . VAL B 1 115 ? 3.08 -5.629 -9.953 1 84.06 115 VAL B O 1
ATOM 2505 N N . ASP B 1 116 ? 4.891 -5.242 -11.188 1 88.69 116 ASP B N 1
ATOM 2506 C CA . ASP B 1 116 ? 4.375 -3.994 -11.742 1 88.69 116 ASP B CA 1
ATOM 2507 C C . ASP B 1 116 ? 3.17 -4.25 -12.648 1 88.69 116 ASP B C 1
ATOM 2509 O O . ASP B 1 116 ? 2.334 -3.365 -12.836 1 88.69 116 ASP B O 1
ATOM 2513 N N . THR B 1 117 ? 3.057 -5.492 -13.109 1 89.88 117 THR B N 1
ATOM 2514 C CA . THR B 1 117 ? 2.025 -5.742 -14.109 1 89.88 117 THR B CA 1
ATOM 2515 C C . THR B 1 117 ? 1.011 -6.762 -13.602 1 89.88 117 THR B C 1
ATOM 2517 O O . THR B 1 117 ? 0.02 -7.047 -14.281 1 89.88 117 THR B O 1
ATOM 2520 N N . SER B 1 118 ? 1.242 -7.258 -12.414 1 88.56 118 SER B N 1
ATOM 2521 C CA . SER B 1 118 ? 0.477 -8.383 -11.891 1 88.56 118 SER B CA 1
ATOM 2522 C C . SER B 1 118 ? -1.002 -8.039 -11.758 1 88.56 118 SER B C 1
ATOM 2524 O O . SER B 1 118 ? -1.864 -8.914 -11.875 1 88.56 118 SER B O 1
ATOM 2526 N N . TRP B 1 119 ? -1.255 -6.73 -11.641 1 94.25 119 TRP B N 1
ATOM 2527 C CA . TRP B 1 119 ? -2.627 -6.34 -11.328 1 94.25 119 TRP B CA 1
ATOM 2528 C C . TRP B 1 119 ? -3.316 -5.75 -12.555 1 94.25 119 TRP B C 1
ATOM 2530 O O . TRP B 1 119 ? -4.508 -5.438 -12.516 1 94.25 119 TRP B O 1
ATOM 2540 N N . ASP B 1 120 ? -2.688 -5.652 -13.672 1 94.44 120 ASP B N 1
ATOM 2541 C CA . ASP B 1 120 ? -3.189 -4.918 -14.836 1 94.44 120 ASP B CA 1
ATOM 2542 C C . ASP B 1 120 ? -4.512 -5.504 -15.32 1 94.44 120 ASP B C 1
ATOM 2544 O O . ASP B 1 120 ? -5.473 -4.77 -15.555 1 94.44 120 ASP B O 1
ATOM 2548 N N . ALA B 1 121 ? -4.559 -6.801 -15.43 1 93.94 121 ALA B N 1
ATOM 2549 C CA . ALA B 1 121 ? -5.746 -7.434 -15.992 1 93.94 121 ALA B CA 1
ATOM 2550 C C . ALA B 1 121 ? -6.949 -7.27 -15.07 1 93.94 121 ALA B C 1
ATOM 2552 O O . ALA B 1 121 ? -8.047 -6.949 -15.523 1 93.94 121 ALA B O 1
ATOM 2553 N N . VAL B 1 122 ? -6.758 -7.449 -13.82 1 94.94 122 VAL B N 1
ATOM 2554 C CA . VAL B 1 122 ? -7.879 -7.359 -12.891 1 94.94 122 VAL B CA 1
ATOM 2555 C C . VAL B 1 122 ? -8.312 -5.902 -12.734 1 94.94 122 VAL B C 1
ATOM 2557 O O . VAL B 1 122 ? -9.5 -5.613 -12.578 1 94.94 122 VAL B O 1
ATOM 2560 N N . ILE B 1 123 ? -7.367 -4.977 -12.773 1 96.19 123 ILE B N 1
ATOM 2561 C CA . ILE B 1 123 ? -7.691 -3.555 -12.719 1 96.19 123 ILE B CA 1
ATOM 2562 C C . ILE B 1 123 ? -8.586 -3.184 -13.898 1 96.19 123 ILE B C 1
ATOM 2564 O O . ILE B 1 123 ? -9.547 -2.428 -13.75 1 96.19 123 ILE B O 1
ATOM 2568 N N . GLN B 1 124 ? -8.273 -3.721 -15.062 1 96 124 GLN B N 1
ATOM 2569 C CA . GLN B 1 124 ? -9.117 -3.488 -16.234 1 96 124 GLN B CA 1
ATOM 2570 C C . GLN B 1 124 ? -10.531 -4.023 -16 1 96 124 GLN B C 1
ATOM 2572 O O . GLN B 1 124 ? -11.516 -3.379 -16.375 1 96 124 GLN B O 1
ATOM 2577 N N . LEU B 1 125 ? -10.641 -5.148 -15.438 1 95.25 125 LEU B N 1
ATOM 2578 C CA . LEU B 1 125 ? -11.938 -5.73 -15.109 1 95.25 125 LEU B CA 1
ATOM 2579 C C . LEU B 1 125 ? -12.688 -4.848 -14.117 1 95.25 125 LEU B C 1
ATOM 2581 O O . LEU B 1 125 ? -13.891 -4.633 -14.258 1 95.25 125 LEU B O 1
ATOM 2585 N N . ILE B 1 126 ? -11.984 -4.336 -13.148 1 95.62 126 ILE B N 1
ATOM 2586 C CA . ILE B 1 126 ? -12.578 -3.463 -12.133 1 95.62 126 ILE B CA 1
ATOM 2587 C C . ILE B 1 126 ? -13.086 -2.182 -12.797 1 95.62 126 ILE B C 1
ATOM 2589 O O . ILE B 1 126 ? -14.195 -1.727 -12.508 1 95.62 126 ILE B O 1
ATOM 2593 N N . GLU B 1 127 ? -12.297 -1.633 -13.68 1 96.88 127 GLU B N 1
ATOM 2594 C CA . GLU B 1 127 ? -12.703 -0.435 -14.414 1 96.88 127 GLU B CA 1
ATOM 2595 C C . GLU B 1 127 ? -13.977 -0.685 -15.219 1 96.88 127 GLU B C 1
ATOM 2597 O O . GLU B 1 127 ? -14.867 0.169 -15.266 1 96.88 127 GLU B O 1
ATOM 2602 N N . GLN B 1 128 ? -14.047 -1.824 -15.844 1 95.44 128 GLN B N 1
ATOM 2603 C CA . GLN B 1 128 ? -15.258 -2.201 -16.562 1 95.44 128 GLN B CA 1
ATOM 2604 C C . GLN B 1 128 ? -16.453 -2.289 -15.609 1 95.44 128 GLN B C 1
ATOM 2606 O O . GLN B 1 128 ? -17.547 -1.83 -15.938 1 95.44 128 GLN B O 1
ATOM 2611 N N . GLY B 1 129 ? -16.219 -2.91 -14.469 1 94.12 129 GLY B N 1
ATOM 2612 C CA . GLY B 1 129 ? -17.266 -3.006 -13.469 1 94.12 129 GLY B CA 1
ATOM 2613 C C . GLY B 1 129 ? -17.75 -1.655 -12.969 1 94.12 129 GLY B C 1
ATOM 2614 O O . GLY B 1 129 ? -18.938 -1.465 -12.711 1 94.12 129 GLY B O 1
ATOM 2615 N N . ILE B 1 130 ? -16.828 -0.715 -12.828 1 93.75 130 ILE B N 1
ATOM 2616 C CA . ILE B 1 130 ? -17.172 0.646 -12.422 1 93.75 130 ILE B CA 1
ATOM 2617 C C . ILE B 1 130 ? -18 1.314 -13.516 1 93.75 130 ILE B C 1
ATOM 2619 O O . ILE B 1 130 ? -19.047 1.894 -13.242 1 93.75 130 ILE B O 1
ATOM 2623 N N . LYS B 1 131 ? -17.562 1.19 -14.688 1 95.69 131 LYS B N 1
ATOM 2624 C CA . LYS B 1 131 ? -18.25 1.777 -15.828 1 95.69 131 LYS B CA 1
ATOM 2625 C C . LYS B 1 131 ? -19.672 1.217 -15.961 1 95.69 131 LYS B C 1
ATOM 2627 O O . LYS B 1 131 ? -20.609 1.95 -16.281 1 95.69 131 LYS B O 1
ATOM 2632 N N . ASN B 1 132 ? -19.859 -0.036 -15.672 1 94.19 132 ASN B N 1
ATOM 2633 C CA . ASN B 1 132 ? -21.141 -0.709 -15.781 1 94.19 132 ASN B CA 1
ATOM 2634 C C . ASN B 1 132 ? -22.031 -0.426 -14.57 1 94.19 132 ASN B C 1
ATOM 2636 O O . ASN B 1 132 ? -23.172 -0.868 -14.516 1 94.19 132 ASN B O 1
ATOM 2640 N N . GLY B 1 133 ? -21.531 0.17 -13.57 1 91.44 133 GLY B N 1
ATOM 2641 C CA . GLY B 1 133 ? -22.281 0.458 -12.359 1 91.44 133 GLY B CA 1
ATOM 2642 C C . GLY B 1 133 ? -22.375 -0.726 -11.414 1 91.44 133 GLY B C 1
ATOM 2643 O O . GLY B 1 133 ? -23.188 -0.731 -10.492 1 91.44 133 GLY B O 1
ATOM 2644 N N . GLU B 1 134 ? -21.5 -1.753 -11.648 1 89.62 134 GLU B N 1
ATOM 2645 C CA . GLU B 1 134 ? -21.516 -2.969 -10.836 1 89.62 134 GLU B CA 1
ATOM 2646 C C . GLU B 1 134 ? -20.641 -2.824 -9.602 1 89.62 134 GLU B C 1
ATOM 2648 O O . GLU B 1 134 ? -20.797 -3.562 -8.625 1 89.62 134 GLU B O 1
ATOM 2653 N N . LEU B 1 135 ? -19.688 -1.942 -9.711 1 90 135 LEU B N 1
ATOM 2654 C CA . LEU B 1 135 ? -18.766 -1.736 -8.602 1 90 135 LEU B CA 1
ATOM 2655 C C . LEU B 1 135 ? -18.734 -0.271 -8.18 1 90 135 LEU B C 1
ATOM 2657 O O . LEU B 1 135 ? -19.094 0.612 -8.961 1 90 135 LEU B O 1
ATOM 2661 N N . GLU B 1 136 ? -18.312 -0.079 -6.918 1 86.25 136 GLU B N 1
ATOM 2662 C CA . GLU B 1 136 ? -18.141 1.288 -6.438 1 86.25 136 GLU B CA 1
ATOM 2663 C C . GLU B 1 136 ? -17.078 2.027 -7.25 1 86.25 136 GLU B C 1
ATOM 2665 O O . GLU B 1 136 ? -16.109 1.426 -7.699 1 86.25 136 GLU B O 1
ATOM 2670 N N . GLU B 1 137 ? -17.406 3.311 -7.398 1 90.81 137 GLU B N 1
ATOM 2671 C CA . GLU B 1 137 ? -16.422 4.141 -8.094 1 90.81 137 GLU B CA 1
ATOM 2672 C C . GLU B 1 137 ? -15.203 4.414 -7.207 1 90.81 137 GLU B C 1
ATOM 2674 O O . GLU B 1 137 ? -15.328 5.031 -6.148 1 90.81 137 GLU B O 1
ATOM 2679 N N . ILE B 1 138 ? -14.07 3.895 -7.637 1 92.75 138 ILE B N 1
ATOM 2680 C CA . ILE B 1 138 ? -12.82 4.133 -6.926 1 92.75 138 ILE B CA 1
ATOM 2681 C C . ILE B 1 138 ? -11.734 4.547 -7.91 1 92.75 138 ILE B C 1
ATOM 2683 O O . ILE B 1 138 ? -11.883 4.359 -9.125 1 92.75 138 ILE B O 1
ATOM 2687 N N . ASP B 1 139 ? -10.703 5.207 -7.41 1 94.44 139 ASP B N 1
ATOM 2688 C CA . ASP B 1 139 ? -9.547 5.566 -8.227 1 94.44 139 ASP B CA 1
ATOM 2689 C C . ASP B 1 139 ? -8.633 4.359 -8.445 1 94.44 139 ASP B C 1
ATOM 2691 O O . ASP B 1 139 ? -7.918 3.936 -7.539 1 94.44 139 ASP B O 1
ATOM 2695 N N . THR B 1 140 ? -8.633 3.832 -9.727 1 95.38 140 THR B N 1
ATOM 2696 C CA . THR B 1 140 ? -7.93 2.578 -9.984 1 95.38 140 THR B CA 1
ATOM 2697 C C . THR B 1 140 ? -6.422 2.805 -10.055 1 95.38 140 THR B C 1
ATOM 2699 O O . THR B 1 140 ? -5.641 1.861 -9.922 1 95.38 140 THR B O 1
ATOM 2702 N N . VAL B 1 141 ? -5.988 4.039 -10.312 1 94 141 VAL B N 1
ATOM 2703 C CA . VAL B 1 141 ? -4.566 4.355 -10.266 1 94 141 VAL B CA 1
ATOM 2704 C C . VAL B 1 141 ? -4.055 4.191 -8.836 1 94 141 VAL B C 1
ATOM 2706 O O . VAL B 1 141 ? -3.018 3.564 -8.609 1 94 141 VAL B O 1
ATOM 2709 N N . ILE B 1 142 ? -4.812 4.684 -7.879 1 94.88 142 ILE B N 1
ATOM 2710 C CA . ILE B 1 142 ? -4.422 4.617 -6.477 1 94.88 142 ILE B CA 1
ATOM 2711 C C . ILE B 1 142 ? -4.59 3.191 -5.957 1 94.88 142 ILE B C 1
ATOM 2713 O O . ILE B 1 142 ? -3.785 2.719 -5.148 1 94.88 142 ILE B O 1
ATOM 2717 N N . LEU B 1 143 ? -5.645 2.527 -6.434 1 96.06 143 LEU B N 1
ATOM 2718 C CA . LEU B 1 143 ? -5.801 1.124 -6.07 1 96.06 143 LEU B CA 1
ATOM 2719 C C . LEU B 1 143 ? -4.574 0.317 -6.477 1 96.06 143 LEU B C 1
ATOM 2721 O O . LEU B 1 143 ? -4.035 -0.447 -5.672 1 96.06 143 LEU B O 1
ATOM 2725 N N . LYS B 1 144 ? -4.164 0.486 -7.699 1 94.94 144 LYS B N 1
ATOM 2726 C CA . LYS B 1 144 ? -2.988 -0.226 -8.195 1 94.94 144 LYS B CA 1
ATOM 2727 C C . LYS B 1 144 ? -1.747 0.126 -7.379 1 94.94 144 LYS B C 1
ATOM 2729 O O . LYS B 1 144 ? -0.931 -0.746 -7.074 1 94.94 144 LYS B O 1
ATOM 2734 N N . LEU B 1 145 ? -1.614 1.365 -7.059 1 94.75 145 LEU B N 1
ATOM 2735 C CA . LEU B 1 145 ? -0.503 1.808 -6.223 1 94.75 145 LEU B CA 1
ATOM 2736 C C . LEU B 1 145 ? -0.51 1.085 -4.879 1 94.75 145 LEU B C 1
ATOM 2738 O O . LEU B 1 145 ? 0.527 0.593 -4.43 1 94.75 145 LEU B O 1
ATOM 2742 N N . MET B 1 146 ? -1.66 1.023 -4.262 1 96.25 146 MET B N 1
ATOM 2743 C CA . MET B 1 146 ? -1.796 0.359 -2.971 1 96.25 146 MET B CA 1
ATOM 2744 C C . MET B 1 146 ? -1.387 -1.106 -3.064 1 96.25 146 MET B C 1
ATOM 2746 O O . MET B 1 146 ? -0.64 -1.604 -2.221 1 96.25 146 MET B O 1
ATOM 2750 N N . LEU B 1 147 ? -1.844 -1.756 -4.078 1 96.44 147 LEU B N 1
ATOM 2751 C CA . LEU B 1 147 ? -1.546 -3.17 -4.273 1 96.44 147 LEU B CA 1
ATOM 2752 C C . LEU B 1 147 ? -0.061 -3.381 -4.551 1 96.44 147 LEU B C 1
ATOM 2754 O O . LEU B 1 147 ? 0.572 -4.246 -3.943 1 96.44 147 LEU B O 1
ATOM 2758 N N . ASN B 1 148 ? 0.494 -2.566 -5.422 1 94.5 148 ASN B N 1
ATOM 2759 C CA . ASN B 1 148 ? 1.896 -2.709 -5.801 1 94.5 148 ASN B CA 1
ATOM 2760 C C . ASN B 1 148 ? 2.824 -2.449 -4.617 1 94.5 148 ASN B C 1
ATOM 2762 O O . ASN B 1 148 ? 3.725 -3.244 -4.344 1 94.5 148 ASN B O 1
ATOM 2766 N N . GLU B 1 149 ? 2.609 -1.354 -3.928 1 94.81 149 GLU B N 1
ATOM 2767 C CA . GLU B 1 149 ? 3.502 -0.985 -2.832 1 94.81 149 GLU B CA 1
ATOM 2768 C C . GLU B 1 149 ? 3.424 -1.995 -1.691 1 94.81 149 GLU B C 1
ATOM 2770 O O . GLU B 1 149 ? 4.43 -2.283 -1.04 1 94.81 149 GLU B O 1
ATOM 2775 N N . THR B 1 150 ? 2.242 -2.467 -1.427 1 95.5 150 THR B N 1
ATOM 2776 C CA . THR B 1 150 ? 2.1 -3.482 -0.39 1 95.5 150 THR B CA 1
ATOM 2777 C C . THR B 1 150 ? 2.805 -4.773 -0.797 1 95.5 150 THR B C 1
ATOM 2779 O O . THR B 1 150 ? 3.557 -5.352 -0.01 1 95.5 150 THR B O 1
ATOM 2782 N N . LEU B 1 151 ? 2.59 -5.176 -2.02 1 92.56 151 LEU B N 1
ATOM 2783 C CA . LEU B 1 151 ? 3.238 -6.391 -2.506 1 92.56 151 LEU B CA 1
ATOM 2784 C C . LEU B 1 151 ? 4.754 -6.254 -2.453 1 92.56 151 LEU B C 1
ATOM 2786 O O . LEU B 1 151 ? 5.453 -7.188 -2.043 1 92.56 151 LEU B O 1
ATOM 2790 N N . LYS B 1 152 ? 5.27 -5.152 -2.871 1 90.44 152 LYS B N 1
ATOM 2791 C CA . LYS B 1 152 ? 6.711 -4.906 -2.818 1 90.44 152 LYS B CA 1
ATOM 2792 C C . LYS B 1 152 ? 7.234 -5.012 -1.389 1 90.44 152 LYS B C 1
ATOM 2794 O O . LYS B 1 152 ? 8.312 -5.562 -1.157 1 90.44 152 LYS B O 1
ATOM 2799 N N . LYS B 1 153 ? 6.441 -4.48 -0.488 1 91.81 153 LYS B N 1
ATOM 2800 C CA . LYS B 1 153 ? 6.859 -4.57 0.908 1 91.81 153 LYS B CA 1
ATOM 2801 C C . LYS B 1 153 ? 6.816 -6.016 1.4 1 91.81 153 LYS B C 1
ATOM 2803 O O . LYS B 1 153 ? 7.676 -6.438 2.18 1 91.81 153 LYS B O 1
ATOM 2808 N N . LEU B 1 154 ? 5.879 -6.746 0.97 1 89.5 154 LEU B N 1
ATOM 2809 C CA . LEU B 1 154 ? 5.75 -8.148 1.365 1 89.5 154 LEU B CA 1
ATOM 2810 C C . LEU B 1 154 ? 6.879 -8.984 0.776 1 89.5 154 LEU B C 1
ATOM 2812 O O . LEU B 1 154 ? 7.203 -10.055 1.298 1 89.5 154 LEU B O 1
ATOM 2816 N N . LEU B 1 155 ? 7.465 -8.492 -0.293 1 85.69 155 LEU B N 1
ATOM 2817 C CA . LEU B 1 155 ? 8.594 -9.188 -0.91 1 85.69 155 LEU B CA 1
ATOM 2818 C C . LEU B 1 155 ? 9.898 -8.82 -0.214 1 85.69 155 LEU B C 1
ATOM 2820 O O . LEU B 1 155 ? 10.93 -9.453 -0.456 1 85.69 155 LEU B O 1
ATOM 2824 N N . ASP B 1 156 ? 9.75 -7.797 0.65 1 82 156 ASP B N 1
ATOM 2825 C CA . ASP B 1 156 ? 10.906 -7.395 1.443 1 82 156 ASP B CA 1
ATOM 2826 C C . ASP B 1 156 ? 11.133 -8.359 2.605 1 82 156 ASP B C 1
ATOM 2828 O O . ASP B 1 156 ? 10.375 -8.359 3.576 1 82 156 ASP B O 1
ATOM 2832 N N . TYR B 1 157 ? 12.195 -9.086 2.547 1 74.06 157 TYR B N 1
ATOM 2833 C CA . TYR B 1 157 ? 12.492 -10.148 3.506 1 74.06 157 TYR B CA 1
ATOM 2834 C C . TYR B 1 157 ? 12.617 -9.586 4.918 1 74.06 157 TYR B C 1
ATOM 2836 O O . TYR B 1 157 ? 12.164 -10.203 5.883 1 74.06 157 TYR B O 1
ATOM 2844 N N . GLU B 1 158 ? 13.273 -8.469 5.016 1 75.44 158 GLU B N 1
ATOM 2845 C CA . GLU B 1 158 ? 13.453 -7.895 6.348 1 75.44 158 GLU B CA 1
ATOM 2846 C C . GLU B 1 158 ? 12.109 -7.625 7.02 1 75.44 158 GLU B C 1
ATOM 2848 O O . GLU B 1 158 ? 11.945 -7.879 8.211 1 75.44 158 GLU B O 1
ATOM 2853 N N . PHE B 1 159 ? 11.203 -7.227 6.23 1 80.5 159 PHE B N 1
ATOM 2854 C CA . PHE B 1 159 ? 9.875 -6.969 6.77 1 80.5 159 PHE B CA 1
ATOM 2855 C C . PHE B 1 159 ? 9.211 -8.266 7.223 1 80.5 159 PHE B C 1
ATOM 2857 O O . PHE B 1 159 ? 8.695 -8.344 8.344 1 80.5 159 PHE B O 1
ATOM 2864 N N . LEU B 1 160 ? 9.219 -9.195 6.418 1 77.75 160 LEU B N 1
ATOM 2865 C CA . LEU B 1 160 ? 8.531 -10.445 6.711 1 77.75 160 LEU B CA 1
ATOM 2866 C C . LEU B 1 160 ? 9.148 -11.133 7.926 1 77.75 160 LEU B C 1
ATOM 2868 O O . LEU B 1 160 ? 8.43 -11.68 8.766 1 77.75 160 LEU B O 1
ATOM 2872 N N . ALA B 1 161 ? 10.438 -11.109 7.973 1 74 161 ALA B N 1
ATOM 2873 C CA . ALA B 1 161 ? 11.141 -11.742 9.086 1 74 161 ALA B CA 1
ATOM 2874 C C . ALA B 1 161 ? 10.789 -11.07 10.414 1 74 161 ALA B C 1
ATOM 2876 O O . ALA B 1 161 ? 10.641 -11.742 11.438 1 74 161 ALA B O 1
ATOM 2877 N N . LYS B 1 162 ? 10.492 -9.812 10.328 1 78.56 162 LYS B N 1
ATOM 2878 C CA . LYS B 1 162 ? 10.227 -9.055 11.547 1 78.56 162 LYS B CA 1
ATOM 2879 C C . LYS B 1 162 ? 8.75 -9.133 11.93 1 78.56 162 LYS B C 1
ATOM 2881 O O . LYS B 1 162 ? 8.406 -9.055 13.117 1 78.56 162 LYS B O 1
ATOM 2886 N N . SER B 1 163 ? 7.773 -9.234 11.047 1 77 163 SER B N 1
ATOM 2887 C CA . SER B 1 163 ? 6.34 -9.109 11.289 1 77 163 SER B CA 1
ATOM 2888 C C . SER B 1 163 ? 5.734 -10.445 11.703 1 77 163 SER B C 1
ATOM 2890 O O . SER B 1 163 ? 4.629 -10.484 12.258 1 77 163 SER B O 1
ATOM 2892 N N . GLN B 1 164 ? 6.297 -11.516 11.742 1 76.62 164 GLN B N 1
ATOM 2893 C CA . GLN B 1 164 ? 5.797 -12.852 12.07 1 76.62 164 GLN B CA 1
ATOM 2894 C C . GLN B 1 164 ? 4.629 -13.227 11.164 1 76.62 164 GLN B C 1
ATOM 2896 O O . GLN B 1 164 ? 3.738 -13.984 11.57 1 76.62 164 GLN B O 1
ATOM 2901 N N . VAL B 1 165 ? 4.41 -12.578 10.102 1 80.06 165 VAL B N 1
ATOM 2902 C CA . VAL B 1 165 ? 3.367 -12.938 9.148 1 80.06 165 VAL B CA 1
ATOM 2903 C C . VAL B 1 165 ? 3.986 -13.68 7.965 1 80.06 165 VAL B C 1
ATOM 2905 O O . VAL B 1 165 ? 5.086 -13.344 7.52 1 80.06 165 VAL B O 1
ATOM 2908 N N . SER B 1 166 ? 3.219 -14.711 7.566 1 82.88 166 SER B N 1
ATOM 2909 C CA . SER B 1 166 ? 3.664 -15.406 6.359 1 82.88 166 SER B CA 1
ATOM 2910 C C . SER B 1 166 ? 3.279 -14.633 5.102 1 82.88 166 SER B C 1
ATOM 2912 O O . SER B 1 166 ? 2.266 -13.93 5.086 1 82.88 166 SER B O 1
ATOM 2914 N N . PHE B 1 167 ? 4.047 -14.75 4.121 1 86.38 167 PHE B N 1
ATOM 2915 C CA . PHE B 1 167 ? 3.771 -14.086 2.852 1 86.38 167 PHE B CA 1
ATOM 2916 C C . PHE B 1 167 ? 2.375 -14.438 2.35 1 86.38 167 PHE B C 1
ATOM 2918 O O . PHE B 1 167 ? 1.603 -13.547 1.979 1 86.38 167 PHE B O 1
ATOM 2925 N N . ASP B 1 168 ? 2.104 -15.734 2.354 1 85.31 168 ASP B N 1
ATOM 2926 C CA . ASP B 1 168 ? 0.835 -16.203 1.803 1 85.31 168 ASP B CA 1
ATOM 2927 C C . ASP B 1 168 ? -0.348 -15.609 2.562 1 85.31 168 ASP B C 1
ATOM 2929 O O . ASP B 1 168 ? -1.316 -15.148 1.952 1 85.31 168 ASP B O 1
ATOM 2933 N N . SER B 1 169 ? -0.211 -15.633 3.873 1 88.06 169 SER B N 1
ATOM 2934 C CA . SER B 1 169 ? -1.3 -15.102 4.684 1 88.06 169 SER B CA 1
ATOM 2935 C C . SER B 1 169 ? -1.429 -13.594 4.504 1 88.06 169 SER B C 1
ATOM 2937 O O . SER B 1 169 ? -2.539 -13.055 4.484 1 88.06 169 SER B O 1
ATOM 2939 N N . ALA B 1 170 ? -0.323 -12.922 4.348 1 91.5 170 ALA B N 1
ATOM 2940 C CA . ALA B 1 170 ? -0.328 -11.469 4.168 1 91.5 170 ALA B CA 1
ATOM 2941 C C . ALA B 1 170 ? -0.934 -11.086 2.822 1 91.5 170 ALA B C 1
ATOM 2943 O O . ALA B 1 170 ? -1.73 -10.148 2.736 1 91.5 170 ALA B O 1
ATOM 2944 N N . LEU B 1 171 ? -0.563 -11.805 1.832 1 91.5 171 LEU B N 1
ATOM 2945 C CA . LEU B 1 171 ? -1.104 -11.555 0.499 1 91.5 171 LEU B CA 1
ATOM 2946 C C . LEU B 1 171 ? -2.611 -11.781 0.473 1 91.5 171 LEU B C 1
ATOM 2948 O O . LEU B 1 171 ? -3.352 -10.977 -0.101 1 91.5 171 LEU B O 1
ATOM 2952 N N . LYS B 1 172 ? -3.037 -12.82 1.077 1 91.06 172 LYS B N 1
ATOM 2953 C CA . LYS B 1 172 ? -4.465 -13.109 1.166 1 91.06 172 LYS B CA 1
ATOM 2954 C C . LYS B 1 172 ? -5.199 -12 1.923 1 91.06 172 LYS B C 1
ATOM 2956 O O . LYS B 1 172 ? -6.285 -11.586 1.523 1 91.06 172 LYS B O 1
ATOM 2961 N N . ALA B 1 173 ? -4.602 -11.594 3.014 1 93.38 173 ALA B N 1
ATOM 2962 C CA . ALA B 1 173 ? -5.207 -10.523 3.809 1 93.38 173 ALA B CA 1
ATOM 2963 C C . ALA B 1 173 ? -5.344 -9.242 2.994 1 93.38 173 ALA B C 1
ATOM 2965 O O . ALA B 1 173 ? -6.383 -8.586 3.035 1 93.38 173 ALA B O 1
ATOM 2966 N N . MET B 1 174 ? -4.316 -8.852 2.289 1 95.12 174 MET B N 1
ATOM 2967 C CA . MET B 1 174 ? -4.359 -7.676 1.419 1 95.12 174 MET B CA 1
ATOM 2968 C C . MET B 1 174 ? -5.488 -7.793 0.403 1 95.12 174 MET B C 1
ATOM 2970 O O . MET B 1 174 ? -6.281 -6.863 0.239 1 95.12 174 MET B O 1
ATOM 2974 N N . ASN B 1 175 ? -5.547 -8.938 -0.253 1 93.31 175 ASN B N 1
ATOM 2975 C CA . ASN B 1 175 ? -6.562 -9.172 -1.276 1 93.31 175 ASN B CA 1
ATOM 2976 C C . ASN B 1 175 ? -7.973 -9.094 -0.694 1 93.31 175 ASN B C 1
ATOM 2978 O O . ASN B 1 175 ? -8.875 -8.516 -1.309 1 93.31 175 ASN B O 1
ATOM 2982 N N . ASN B 1 176 ? -8.156 -9.641 0.479 1 91.31 176 ASN B N 1
ATOM 2983 C CA . ASN B 1 176 ? -9.453 -9.625 1.138 1 91.31 176 ASN B CA 1
ATOM 2984 C C . ASN B 1 176 ? -9.898 -8.203 1.471 1 91.31 176 ASN B C 1
ATOM 2986 O O . ASN B 1 176 ? -11.078 -7.863 1.335 1 91.31 176 ASN B O 1
ATOM 2990 N N . ILE B 1 177 ? -9.016 -7.449 1.92 1 93.31 177 ILE B N 1
ATOM 2991 C CA . ILE B 1 177 ? -9.328 -6.066 2.27 1 93.31 177 ILE B CA 1
ATOM 2992 C C . ILE B 1 177 ? -9.867 -5.332 1.045 1 93.31 177 ILE B C 1
ATOM 2994 O O . ILE B 1 177 ? -10.891 -4.645 1.126 1 93.31 177 ILE B O 1
ATOM 2998 N N . ILE B 1 178 ? -9.25 -5.512 -0.08 1 92.38 178 ILE B N 1
ATOM 2999 C CA . ILE B 1 178 ? -9.648 -4.84 -1.311 1 92.38 178 ILE B CA 1
ATOM 3000 C C . ILE B 1 178 ? -10.977 -5.418 -1.804 1 92.38 178 ILE B C 1
ATOM 3002 O O . ILE B 1 178 ? -11.891 -4.672 -2.172 1 92.38 178 ILE B O 1
ATOM 3006 N N . LEU B 1 179 ? -11.078 -6.715 -1.758 1 87.88 179 LEU B N 1
ATOM 3007 C CA . LEU B 1 179 ? -12.281 -7.383 -2.248 1 87.88 179 LEU B CA 1
ATOM 3008 C C . LEU B 1 179 ? -13.508 -6.938 -1.464 1 87.88 179 LEU B C 1
ATOM 3010 O O . LEU B 1 179 ? -14.562 -6.676 -2.049 1 87.88 179 LEU B O 1
ATOM 3014 N N . TYR B 1 180 ? -13.398 -6.848 -0.193 1 82.12 180 TYR B N 1
ATOM 3015 C CA . TYR B 1 180 ? -14.508 -6.438 0.654 1 82.12 180 TYR B CA 1
ATOM 3016 C C . TYR B 1 180 ? -14.945 -5.016 0.326 1 82.12 180 TYR B C 1
ATOM 3018 O O . TYR B 1 180 ? -16.125 -4.668 0.476 1 82.12 180 TYR B O 1
ATOM 3026 N N . GLY B 1 181 ? -14.008 -4.219 -0.117 1 79.69 181 GLY B N 1
ATOM 3027 C CA . GLY B 1 181 ? -14.336 -2.852 -0.49 1 79.69 181 GLY B CA 1
ATOM 3028 C C . GLY B 1 181 ? -14.969 -2.742 -1.862 1 79.69 181 GLY B C 1
ATOM 3029 O O . GLY B 1 181 ? -15.734 -1.811 -2.127 1 79.69 181 GLY B O 1
ATOM 3030 N N . LEU B 1 182 ? -14.688 -3.684 -2.705 1 78.75 182 LEU B N 1
ATOM 3031 C CA . LEU B 1 182 ? -15.133 -3.615 -4.094 1 78.75 182 LEU B CA 1
ATOM 3032 C C . LEU B 1 182 ? -16.5 -4.258 -4.254 1 78.75 182 LEU B C 1
ATOM 3034 O O . LEU B 1 182 ? -17.344 -3.754 -4.996 1 78.75 182 LEU B O 1
ATOM 3038 N N . ILE B 1 183 ? -16.656 -5.438 -3.691 1 69.25 183 ILE B N 1
ATOM 3039 C CA . ILE B 1 183 ? -17.859 -6.207 -3.951 1 69.25 183 ILE B CA 1
ATOM 3040 C C . ILE B 1 183 ? -18.828 -6.074 -2.771 1 69.25 183 ILE B C 1
ATOM 3042 O O . ILE B 1 183 ? -18.422 -6.207 -1.614 1 69.25 183 ILE B O 1
ATOM 3046 N N . LYS B 1 184 ? -20.094 -5.484 -3.156 1 60.19 184 LYS B N 1
ATOM 3047 C CA . LYS B 1 184 ? -21.172 -5.359 -2.18 1 60.19 184 LYS B CA 1
ATOM 3048 C C . LYS B 1 184 ? -21.484 -6.703 -1.526 1 60.19 184 LYS B C 1
ATOM 3050 O O . LYS B 1 184 ? -21.516 -7.734 -2.199 1 60.19 184 LYS B O 1
ATOM 3055 N N . ARG B 1 185 ? -21.344 -6.699 -0.152 1 57.06 185 ARG B N 1
ATOM 3056 C CA . ARG B 1 185 ? -21.734 -7.934 0.522 1 57.06 185 ARG B CA 1
ATOM 3057 C C . ARG B 1 185 ? -23.219 -8.234 0.293 1 57.06 185 ARG B C 1
ATOM 3059 O O . ARG B 1 185 ? -24.031 -7.32 0.168 1 57.06 185 ARG B O 1
ATOM 3066 N N . GLU B 1 186 ? -23.531 -9.32 -0.338 1 45.22 186 GLU B N 1
ATOM 3067 C CA . GLU B 1 186 ? -24.938 -9.734 -0.449 1 45.22 186 GLU B CA 1
ATOM 3068 C C . GLU B 1 186 ? -25.641 -9.625 0.894 1 45.22 186 GLU B C 1
ATOM 3070 O O . GLU B 1 186 ? -25.078 -9.961 1.936 1 45.22 186 GLU B O 1
ATOM 3075 N N . ASP B 1 187 ? -26.281 -8.406 1.251 1 38.19 187 ASP B N 1
ATOM 3076 C CA . ASP B 1 187 ? -27.297 -8.492 2.295 1 38.19 187 ASP B CA 1
ATOM 3077 C C . ASP B 1 187 ? -27.891 -9.898 2.387 1 38.19 187 ASP B C 1
ATOM 3079 O O . ASP B 1 187 ? -28.391 -10.438 1.395 1 38.19 187 ASP B O 1
ATOM 3083 N N . ASN B 1 188 ? -27.25 -10.922 2.889 1 30.53 188 ASN B N 1
ATOM 3084 C CA . ASN B 1 188 ? -28.234 -11.922 3.281 1 30.53 188 ASN B CA 1
ATOM 3085 C C . ASN B 1 188 ? -29.328 -11.32 4.156 1 30.53 188 ASN B C 1
ATOM 3087 O O . ASN B 1 188 ? -29.062 -10.477 5.004 1 30.53 188 ASN B O 1
#

pLDDT: mean 87.32, std 10.39, range [30.42, 97.44]

Secondary structure (DSSP, 8-state):
-HHHHHHHHHHHHHHHGGG--HHHHHHHHTS-HHHHHTT-SSHHHHHHHHHHHHHHHHHHHHHHHHH-TTS-HHHHHHHHHT---STT-HHHHHTTHHHHHHH-HHHHHHHHHHHHHTTHHHHHHHHHHHHTTSS----HHHHHHHHHHHHHHHT-HHHHHHHT--HHHHHHHHHHHHHHHHSPP---/-HHHHHHHHHHHHHHHGGG--HHHHHHHHTS-HHHHHTT-SSHHHHHHHHHHHHHHHHHHHHHHHHH-TTS-HHHHHHHHHT---STT-HHHHHTTHHHHHHH-HHHHHHHHHHHHHTTHHHHHHHHHHHHTTSS----HHHHHHHHHHHHHHHT-HHHHHHHT--HHHHHHHHHHHHHHHHSPP---

Organism: NCBI:txid1552

Sequence (376 aa):
MEKDIYLKTLKLFASKGSRFTTEDLARELGTSKRTIYSYFSTKDEIIEKTIEFVFNEMITSDAEILGNNELTLQEKIKLYFNNIPDAYNLGSIIIHMDDLQQYYPYLWEKVNNYVDTSWDAVIQLIEQGIKNGELEEIDTVILKLMLNETLKKLLDYEFLAKSQVSFDSALKAMNNIILYGLIKREDNMEKDIYLKTLKLFASKGSRFTTEDLARELGTSKRTIYSYFSTKDEIIEKTIEFVFNEMITSDAEILGNNELTLQEKIKLYFNNIPDAYNLGSIIIHMDDLQQYYPYLWEKVNNYVDTSWDAVIQLIEQGIKNGELEEIDTVILKLMLNETLKKLLDYEFLAKSQVSFDSALKAMNNIILYGLIKREDN

Nearest PDB structures (foldseek):
  6azh-assembly1_B  TM=6.302E-01  e=6.669E-05  Clostridium perfringens
  2gfn-assembly1_A  TM=6.805E-01  e=2.067E-04  Rhodococcus jostii RHA1
  3ppb-assembly1_B  TM=5.272E-01  e=2.875E-04  Shewanella loihica PV-4
  7n4w-assembly1_A-2  TM=5.036E-01  e=2.514E-03  Salmonella enterica subsp. enterica serovar Typhimurium str. 14028S
  2hku-assembly1_A  TM=5.908E-01  e=1.136E-02  Rhodococcus jostii RHA1

Foldseek 3Di:
DLVLLLLLLLVCCLVPNPPDDCVSSCVSSVHDSVVVCVVPPDPVRSVLVSLVVVLVVLVVVLCCLLVDPVDDLLRSLVCNLLSDPPSRLVQSNLLNVVVCVVPPVVSVVVVLVCLLCVCVSNLVSLVVCVVVVNWDDDDSVVVSVQSSVQLVQLSVNVNCVVVVDGSSRSSSVSSVVVSPRIHPDPPD/DLVLLLLLLLVCCLVPNPPDDCVSSCVSSVHDSVVVCVVPPDPVRSVLVSLVVVLVVLVVVLCCLLVDPVDDLLRSLVCNLLSDPPSRLVQSNLLNVVVCVVPPVVSVVVVLVCLLCVCVSNLVSLVVCVVVVNWDDDDSVVVSVQSSVQLVQLSVNVNCVVVVDGSSRSSSVSSVVVSPRTHPDPPD

Radius of gyration: 25.18 Å; Cα contacts (8 Å, |Δi|>4): 361; chains: 2; bounding box: 55×83×42 Å